Protein AF-A0A183F5L5-F1 (afdb_monomer_lite)

Secondary structure (DSSP, 8-state):
-EETT--EEEEE-TT-EEEEEEEEESS-S--EEEETT---EEEEEETTEEEEEES---SEEEEEEEE-SSTTSEEEEEEEEE-S-EEEEEE--S-STTGGG----BSSEEETT-EEEEEEEEET--TT-EEEEEEEE-TT-PBPPPEEPEE-SS-SS-EEEEEEE-SS-EEEEEEEEEE-TTS-EEEEEEEEEEEPPPPPP-PPP---PPPPP----STTPEEEE-TTS-EEEE--SSEESSSS-EEPPSTT------------

Organism: Heligmosomoides polygyrus (NCBI:txid6339)

pLDDT: mean 85.21, std 13.02, range [36.34, 96.38]

InterPro domains:
  IPR000742 EGF-like domain [PS00022] (233-244)
  IPR000742 EGF-like domain [PS50026] (208-245)
  IPR006582 MD domain [SM00604] (54-189)
  IPR053295 Innate immunity regulator [PTHR47324] (1-253)
  IPR057085 Irg-7-like, Ig-like domain [PF24415] (113-197)
  IPR057086 Irg-7, N-terminal galactose binding domain [PF23623] (1-83)

Radius of gyration: 33.47 Å; chains: 1; bounding box: 86×50×84 Å

Structure (mmCIF, N/CA/C/O backbone):
data_AF-A0A183F5L5-F1
#
_entry.id   AF-A0A183F5L5-F1
#
loop_
_atom_site.group_PDB
_atom_site.id
_atom_site.type_symbol
_atom_site.label_atom_id
_atom_site.label_alt_id
_atom_site.label_comp_id
_atom_site.label_asym_id
_atom_site.label_entity_id
_atom_site.label_seq_id
_atom_site.pdbx_PDB_ins_code
_atom_site.Cartn_x
_atom_site.Cartn_y
_atom_site.Cartn_z
_atom_site.occupancy
_atom_site.B_iso_or_equiv
_atom_site.auth_seq_id
_atom_site.auth_comp_id
_atom_site.auth_asym_id
_atom_site.auth_atom_id
_atom_site.pdbx_PDB_model_num
ATOM 1 N N . LEU A 1 1 ? 19.916 -1.844 -4.570 1.00 54.47 1 LEU A N 1
ATOM 2 C CA . LEU A 1 1 ? 20.778 -0.899 -5.308 1.00 54.47 1 LEU A CA 1
ATOM 3 C C . LEU A 1 1 ? 21.660 -1.722 -6.222 1.00 54.47 1 LEU A C 1
ATOM 5 O O . LEU A 1 1 ? 22.327 -2.623 -5.728 1.00 54.47 1 LEU A O 1
ATOM 9 N N . ALA A 1 2 ? 21.585 -1.476 -7.522 1.00 68.50 2 ALA A N 1
ATOM 10 C CA . ALA A 1 2 ? 22.423 -2.134 -8.515 1.00 68.50 2 ALA A CA 1
ATOM 11 C C . ALA A 1 2 ? 23.156 -1.067 -9.330 1.00 68.50 2 ALA A C 1
ATOM 13 O O . ALA A 1 2 ? 22.882 0.125 -9.188 1.00 68.50 2 ALA A O 1
ATOM 14 N N . ASN A 1 3 ? 24.110 -1.485 -10.154 1.00 81.81 3 ASN A N 1
ATOM 15 C CA . ASN A 1 3 ? 24.756 -0.564 -11.077 1.00 81.81 3 ASN A CA 1
ATOM 16 C C . ASN A 1 3 ? 23.767 -0.131 -12.180 1.00 81.81 3 ASN A C 1
ATOM 18 O O . ASN A 1 3 ? 22.809 -0.843 -12.493 1.00 81.81 3 ASN A O 1
ATOM 22 N N . CYS A 1 4 ? 24.002 1.024 -12.797 1.00 84.88 4 CYS A N 1
ATOM 23 C CA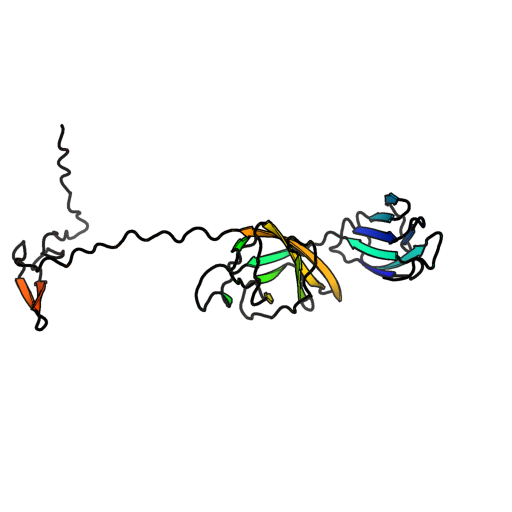 . CYS A 1 4 ? 23.168 1.562 -13.880 1.00 84.88 4 CYS A CA 1
ATOM 24 C C . CYS A 1 4 ? 23.275 0.778 -15.208 1.00 84.88 4 CYS A C 1
ATOM 26 O O . CYS A 1 4 ? 22.972 1.317 -16.264 1.00 84.88 4 CYS A O 1
ATOM 28 N N . SER A 1 5 ? 23.724 -0.480 -15.176 1.00 87.62 5 SER A N 1
ATOM 29 C CA . SER A 1 5 ? 23.854 -1.370 -16.341 1.00 87.62 5 SER A CA 1
ATOM 30 C C . SER A 1 5 ? 23.236 -2.756 -16.126 1.00 87.62 5 SER A C 1
ATOM 32 O O . SER A 1 5 ? 23.141 -3.549 -17.068 1.00 87.62 5 SER A O 1
ATOM 34 N N . GLN A 1 6 ? 22.791 -3.072 -14.905 1.00 89.00 6 GLN A N 1
ATOM 35 C CA . GLN A 1 6 ? 22.123 -4.333 -14.620 1.00 89.00 6 GLN A CA 1
ATOM 36 C C . GLN A 1 6 ? 20.757 -4.361 -15.302 1.00 89.00 6 GLN A C 1
ATOM 38 O O . GLN A 1 6 ? 19.895 -3.530 -15.032 1.00 89.00 6 GLN A O 1
ATOM 43 N N . LYS A 1 7 ? 20.542 -5.359 -16.160 1.00 91.12 7 LYS A N 1
ATOM 44 C CA . LYS A 1 7 ? 19.247 -5.561 -16.808 1.00 91.12 7 LYS A CA 1
ATOM 45 C C . LYS A 1 7 ? 18.213 -6.057 -15.804 1.00 91.12 7 LYS A C 1
ATOM 47 O O . LYS A 1 7 ? 18.510 -6.920 -14.974 1.00 91.12 7 LYS A O 1
ATOM 52 N N . TYR A 1 8 ? 16.991 -5.560 -15.938 1.00 89.69 8 TYR A N 1
ATOM 53 C CA . TYR A 1 8 ? 15.852 -5.977 -15.134 1.00 89.69 8 TYR A CA 1
ATOM 54 C C . TYR A 1 8 ? 14.850 -6.725 -15.991 1.00 89.69 8 TYR A C 1
ATOM 56 O O . TYR A 1 8 ? 14.583 -6.361 -17.132 1.00 89.69 8 TYR A O 1
ATOM 64 N N . VAL A 1 9 ? 14.277 -7.768 -15.411 1.00 90.25 9 VAL A N 1
ATOM 65 C CA . VAL A 1 9 ? 13.098 -8.417 -15.959 1.00 90.25 9 VAL A CA 1
ATOM 66 C C . VAL A 1 9 ? 11.899 -7.863 -15.212 1.00 90.25 9 VAL A C 1
ATOM 68 O O . VAL A 1 9 ? 11.809 -8.025 -13.994 1.00 90.25 9 VAL A O 1
ATOM 71 N N . VAL A 1 10 ? 10.987 -7.229 -15.939 1.00 89.81 10 VAL A N 1
ATOM 72 C CA . VAL A 1 10 ? 9.683 -6.825 -15.416 1.00 89.81 10 VAL A CA 1
ATOM 73 C C . VAL A 1 10 ? 8.592 -7.616 -16.106 1.00 89.81 10 VAL A C 1
ATOM 75 O O . VAL A 1 10 ? 8.741 -8.074 -17.238 1.00 89.81 10 VAL A O 1
ATOM 78 N N . LEU A 1 11 ? 7.499 -7.812 -15.390 1.00 88.06 11 LEU A N 1
ATOM 79 C CA . LEU A 1 11 ? 6.364 -8.579 -15.861 1.00 88.06 11 LEU A CA 1
ATOM 80 C C . LEU A 1 11 ? 5.149 -7.665 -15.817 1.00 88.06 11 LEU A C 1
ATOM 82 O O . LEU A 1 11 ? 4.934 -6.954 -14.834 1.00 88.06 11 LEU A O 1
ATOM 86 N N . VAL A 1 12 ? 4.401 -7.668 -16.910 1.00 90.12 12 VAL A N 1
ATOM 87 C CA . VAL A 1 12 ? 3.163 -6.914 -17.069 1.00 90.12 12 VAL A CA 1
ATOM 88 C C . VAL A 1 12 ? 2.026 -7.916 -17.166 1.00 90.12 12 VAL A C 1
ATOM 90 O O . VAL A 1 12 ? 2.122 -8.899 -17.903 1.00 90.12 12 VAL A O 1
ATOM 93 N N . ASP A 1 13 ? 0.956 -7.676 -16.415 1.00 86.50 13 ASP A N 1
ATOM 94 C CA . ASP A 1 13 ? -0.271 -8.461 -16.497 1.00 86.50 13 ASP A CA 1
ATOM 95 C C . ASP A 1 13 ? -1.418 -7.681 -17.154 1.00 86.50 13 ASP A C 1
ATOM 97 O O . ASP A 1 13 ? -1.352 -6.469 -17.349 1.00 86.50 13 ASP A O 1
ATOM 101 N N . GLU A 1 14 ? -2.493 -8.395 -17.486 1.00 87.69 14 GLU A N 1
ATOM 102 C CA . GLU A 1 14 ? -3.695 -7.846 -18.132 1.00 87.69 14 GLU A CA 1
ATOM 103 C C . GLU A 1 14 ? -4.437 -6.785 -17.305 1.00 87.69 14 GLU A C 1
ATOM 105 O O . GLU A 1 14 ? -5.242 -6.028 -17.842 1.00 87.69 14 GLU A O 1
ATOM 110 N N . THR A 1 15 ? -4.178 -6.717 -15.999 1.00 87.12 15 THR A N 1
ATOM 111 C CA . THR A 1 15 ? -4.816 -5.770 -15.080 1.00 87.12 15 THR A CA 1
ATOM 112 C C . THR A 1 15 ? -4.001 -4.488 -14.901 1.00 87.12 15 THR A C 1
ATOM 114 O O . THR A 1 15 ? -4.509 -3.510 -14.338 1.00 87.12 15 THR A O 1
ATOM 117 N N . MET A 1 16 ? -2.751 -4.472 -15.370 1.00 90.69 16 MET A N 1
ATOM 118 C CA . MET A 1 16 ? -1.833 -3.347 -15.248 1.00 90.69 16 MET A CA 1
ATOM 119 C C . MET A 1 16 ? -2.045 -2.311 -16.353 1.00 90.69 16 MET A C 1
ATOM 121 O O . MET A 1 16 ? -2.054 -2.610 -17.542 1.00 90.69 16 MET A O 1
ATOM 125 N N . HIS A 1 17 ? -2.176 -1.054 -15.946 1.00 92.12 17 HIS A N 1
ATOM 126 C CA . HIS A 1 17 ? -2.321 0.093 -16.838 1.00 92.12 17 HIS A CA 1
ATOM 127 C C . HIS A 1 17 ? -1.665 1.330 -16.227 1.00 92.12 17 HIS A C 1
ATOM 129 O O . HIS A 1 17 ? -1.414 1.376 -15.018 1.00 92.12 17 HIS A O 1
ATOM 135 N N . TRP A 1 18 ? -1.382 2.332 -17.065 1.00 93.19 18 TRP A N 1
ATOM 136 C CA . TRP A 1 18 ? -0.608 3.524 -16.687 1.00 93.19 18 TRP A CA 1
ATOM 137 C C . TRP A 1 18 ? 0.681 3.132 -15.962 1.00 93.19 18 TRP A C 1
ATOM 139 O O . TRP A 1 18 ? 0.887 3.437 -14.784 1.00 93.19 18 TRP A O 1
ATOM 149 N N . ILE A 1 19 ? 1.484 2.349 -16.670 1.00 93.62 19 ILE A N 1
ATOM 150 C CA . ILE A 1 19 ? 2.732 1.789 -16.183 1.00 93.62 19 ILE A CA 1
ATOM 151 C C . ILE A 1 19 ? 3.797 2.864 -16.359 1.00 93.62 19 ILE A C 1
ATOM 153 O O . ILE A 1 19 ? 4.009 3.341 -17.467 1.00 93.62 19 ILE A O 1
ATOM 157 N N . THR A 1 20 ? 4.469 3.232 -15.279 1.00 94.94 20 THR A N 1
ATOM 158 C CA . THR A 1 20 ? 5.629 4.116 -15.317 1.00 94.94 20 THR A CA 1
ATOM 159 C C . THR A 1 20 ? 6.820 3.372 -14.741 1.00 94.94 20 THR A C 1
ATOM 161 O O . THR A 1 20 ? 6.763 2.843 -13.623 1.00 94.94 20 THR A O 1
ATOM 164 N N . PHE A 1 21 ? 7.895 3.321 -15.513 1.00 94.62 21 PHE A N 1
ATOM 165 C CA . PHE A 1 21 ? 9.189 2.832 -15.065 1.00 94.62 21 PHE A CA 1
ATOM 166 C C . PHE A 1 21 ? 10.043 4.021 -14.648 1.00 94.62 21 PHE A C 1
ATOM 168 O O . PHE A 1 21 ? 10.112 5.003 -15.378 1.00 94.62 21 PHE A O 1
ATOM 175 N N . PHE A 1 22 ? 10.692 3.915 -13.494 1.00 94.31 22 PHE A N 1
ATOM 176 C CA . PHE A 1 22 ? 11.558 4.943 -12.931 1.00 94.31 22 PHE A CA 1
ATOM 177 C C . PHE A 1 22 ? 12.957 4.383 -12.739 1.00 94.31 22 PHE A C 1
ATOM 179 O O . PHE A 1 22 ? 13.134 3.294 -12.182 1.00 94.31 22 PHE A O 1
ATOM 186 N N . LEU A 1 23 ? 13.945 5.164 -13.151 1.00 93.62 23 LEU A N 1
ATOM 187 C CA . LEU A 1 23 ? 15.351 4.921 -12.905 1.00 93.62 23 LEU A CA 1
ATOM 188 C C . LEU A 1 23 ? 15.945 6.156 -12.233 1.00 93.62 23 LEU A C 1
ATOM 190 O O . LEU A 1 23 ? 15.982 7.232 -12.822 1.00 93.62 23 LEU A O 1
ATOM 194 N N . GLU A 1 24 ? 16.408 5.990 -11.002 1.00 93.94 24 GLU A N 1
ATOM 195 C CA . GLU A 1 24 ? 16.981 7.062 -10.188 1.00 93.94 24 GLU A CA 1
ATOM 196 C C . GLU A 1 24 ? 18.445 6.748 -9.894 1.00 93.94 24 GLU A C 1
ATOM 198 O O . GLU A 1 24 ? 18.772 5.637 -9.472 1.00 93.94 24 GLU A O 1
ATOM 203 N N . ALA A 1 25 ? 19.325 7.722 -10.092 1.00 92.19 25 ALA A N 1
ATOM 204 C CA . ALA A 1 25 ? 20.734 7.648 -9.745 1.00 92.19 25 ALA A CA 1
ATOM 205 C C . ALA A 1 25 ? 21.037 8.579 -8.566 1.00 92.19 25 ALA A C 1
ATOM 207 O O . ALA A 1 25 ? 20.491 9.676 -8.462 1.00 92.19 25 ALA A O 1
ATOM 208 N N . GLY A 1 26 ? 21.942 8.156 -7.679 1.00 86.75 26 GLY A N 1
ATOM 209 C CA . GLY A 1 26 ? 22.401 9.008 -6.571 1.00 86.75 26 GLY A CA 1
ATOM 210 C C . GLY A 1 26 ? 23.287 10.180 -7.015 1.00 86.75 26 GLY A C 1
ATOM 211 O O . GLY A 1 26 ? 23.509 11.113 -6.249 1.00 86.75 26 GLY A O 1
ATOM 212 N N . GLU A 1 27 ? 23.790 10.130 -8.248 1.00 89.19 27 GLU A N 1
ATOM 213 C CA . GLU A 1 27 ? 24.690 11.111 -8.853 1.00 89.19 27 GLU A CA 1
ATOM 214 C C . GLU A 1 27 ? 24.112 11.591 -10.196 1.00 89.19 27 GLU A C 1
ATOM 216 O O . GLU A 1 27 ? 23.357 10.849 -10.832 1.00 89.19 27 GLU A O 1
ATOM 221 N N . PRO A 1 28 ? 24.457 12.807 -10.660 1.00 92.88 28 PRO A N 1
ATOM 222 C CA . PRO A 1 28 ? 23.960 13.352 -11.919 1.00 92.88 28 PRO A CA 1
ATOM 223 C C . PRO A 1 28 ? 24.682 12.724 -13.127 1.00 92.88 28 PRO A C 1
ATOM 225 O O . PRO A 1 28 ? 25.563 13.339 -13.725 1.00 92.88 28 PRO A O 1
ATOM 228 N N . VAL A 1 29 ? 24.338 11.476 -13.451 1.00 93.56 29 VAL A N 1
ATOM 229 C CA . VAL A 1 29 ? 24.970 10.658 -14.507 1.00 93.56 29 VAL A CA 1
ATOM 230 C C . VAL A 1 29 ? 24.069 10.428 -15.723 1.00 93.56 29 VAL A C 1
ATOM 232 O O . VAL A 1 29 ? 24.283 9.473 -16.466 1.00 93.56 29 VAL A O 1
ATOM 235 N N . ASN A 1 30 ? 23.041 11.264 -15.893 1.00 93.81 30 ASN A N 1
ATOM 236 C CA . ASN A 1 30 ? 22.061 11.207 -16.981 1.00 93.81 30 ASN A CA 1
ATOM 237 C C . ASN A 1 30 ? 21.549 9.773 -17.229 1.00 93.81 30 ASN A C 1
ATOM 239 O O . ASN A 1 30 ? 21.771 9.209 -18.306 1.00 93.81 30 ASN A O 1
ATOM 243 N N . PRO A 1 31 ? 20.919 9.135 -16.222 1.00 94.31 31 PRO A N 1
ATOM 244 C CA . PRO A 1 31 ? 20.430 7.774 -16.382 1.00 94.31 31 PRO A CA 1
ATOM 245 C C . PRO A 1 31 ? 19.361 7.713 -17.482 1.00 94.31 31 PRO A C 1
ATOM 247 O O . PRO A 1 31 ? 18.601 8.654 -17.670 1.00 94.31 31 PRO A O 1
ATOM 250 N N . THR A 1 32 ? 19.293 6.600 -18.203 1.00 94.06 32 THR A N 1
ATOM 251 C CA . THR A 1 32 ? 18.277 6.284 -19.220 1.00 94.06 32 THR A CA 1
ATOM 252 C C . THR A 1 32 ? 17.995 4.782 -19.208 1.00 94.06 32 THR A C 1
ATOM 254 O O . THR A 1 32 ? 18.745 4.002 -18.618 1.00 94.06 32 THR A O 1
ATOM 257 N N . PHE A 1 33 ? 16.918 4.328 -19.843 1.00 93.31 33 PHE A N 1
ATOM 258 C CA . PHE A 1 33 ? 16.714 2.903 -20.099 1.00 93.31 33 PHE A CA 1
ATOM 259 C C . PHE A 1 33 ? 15.952 2.688 -21.399 1.00 93.31 33 PHE A C 1
ATOM 261 O O . PHE A 1 33 ? 15.215 3.561 -21.836 1.00 93.31 33 PHE A O 1
ATOM 268 N N . TYR A 1 34 ? 16.093 1.497 -21.977 1.00 91.88 34 TYR A N 1
ATOM 269 C CA . TYR A 1 34 ? 15.188 1.019 -23.020 1.00 91.88 34 TYR A CA 1
ATOM 270 C C . TYR A 1 34 ? 14.302 -0.103 -22.484 1.00 91.88 34 TYR A C 1
ATOM 272 O O . TYR A 1 34 ? 14.728 -0.896 -21.633 1.00 91.88 34 TYR A O 1
ATOM 280 N N . VAL A 1 35 ? 13.091 -0.196 -23.028 1.00 92.31 35 VAL A N 1
ATOM 281 C CA . VAL A 1 35 ? 12.190 -1.337 -22.855 1.00 92.31 35 VAL A CA 1
ATOM 282 C C . VAL A 1 35 ? 12.255 -2.171 -24.130 1.00 92.31 35 VAL A C 1
ATOM 284 O O . VAL A 1 35 ? 12.077 -1.663 -25.232 1.00 92.31 35 VAL A O 1
ATOM 287 N N . GLN A 1 36 ? 12.587 -3.456 -24.014 1.00 89.25 36 GLN A N 1
ATOM 288 C CA . GLN A 1 36 ? 12.741 -4.298 -25.197 1.00 89.25 36 GLN A CA 1
ATOM 289 C C . GLN A 1 36 ? 11.418 -4.435 -25.964 1.00 89.25 36 GLN A C 1
ATOM 291 O O . GLN A 1 36 ? 10.474 -5.035 -25.457 1.00 89.25 36 GLN A O 1
ATOM 296 N N . GLY A 1 37 ? 11.415 -3.976 -27.219 1.00 84.75 37 GLY A N 1
ATOM 297 C CA . GLY A 1 37 ? 10.302 -4.163 -28.153 1.00 84.75 37 GLY A CA 1
ATOM 298 C C . GLY A 1 37 ? 9.188 -3.123 -28.048 1.00 84.75 37 GLY A C 1
ATOM 299 O O . GLY A 1 37 ? 8.155 -3.327 -28.673 1.00 84.75 37 GLY A O 1
ATOM 300 N N . GLU A 1 38 ? 9.394 -2.042 -27.295 1.00 90.06 38 GLU A N 1
ATOM 301 C CA . GLU A 1 38 ? 8.409 -0.977 -27.092 1.00 90.06 38 GLU A CA 1
ATOM 302 C C . GLU A 1 38 ? 9.088 0.390 -27.218 1.00 90.06 38 GLU A C 1
ATOM 304 O O . GLU A 1 38 ? 10.242 0.544 -26.809 1.00 90.06 38 GLU A O 1
ATOM 309 N N . ASP A 1 39 ? 8.359 1.371 -27.748 1.00 82.88 39 ASP A N 1
ATOM 310 C CA . ASP A 1 39 ? 8.787 2.772 -27.773 1.00 82.88 39 ASP A CA 1
ATOM 311 C C . ASP A 1 39 ? 8.295 3.473 -26.502 1.00 82.88 39 ASP A C 1
ATOM 313 O O . ASP A 1 39 ? 7.136 3.321 -26.103 1.00 82.88 39 ASP A O 1
ATOM 317 N N . ASP A 1 40 ? 9.169 4.233 -25.849 1.00 78.81 40 ASP A N 1
ATOM 318 C CA . ASP A 1 40 ? 8.863 4.941 -24.616 1.00 78.81 40 ASP A CA 1
ATOM 319 C C . ASP A 1 40 ? 8.315 6.356 -24.849 1.00 78.81 40 ASP A C 1
ATOM 321 O O . ASP A 1 40 ? 8.805 7.126 -25.673 1.00 78.81 40 ASP A O 1
ATOM 325 N N . GLU A 1 41 ? 7.304 6.731 -24.063 1.00 85.62 41 GLU A N 1
ATOM 326 C CA . GLU A 1 41 ? 6.901 8.127 -23.900 1.00 85.62 41 GLU A CA 1
ATOM 327 C C . GLU A 1 41 ? 7.609 8.686 -22.660 1.00 85.62 41 GLU A C 1
ATOM 329 O O . GLU A 1 41 ? 7.393 8.211 -21.539 1.00 85.62 41 GLU A O 1
ATOM 334 N N . ILE A 1 42 ? 8.482 9.676 -22.862 1.00 87.75 42 ILE A N 1
ATOM 335 C CA . ILE A 1 42 ? 9.229 10.317 -21.774 1.00 87.75 42 ILE A CA 1
ATOM 336 C C . ILE A 1 42 ? 8.242 11.031 -20.844 1.00 87.75 42 ILE A C 1
ATOM 338 O O . ILE A 1 42 ? 7.511 11.923 -21.271 1.00 87.75 42 ILE A O 1
ATOM 342 N N . ASP A 1 43 ? 8.260 10.652 -19.568 1.00 89.06 43 ASP A N 1
ATOM 343 C CA . ASP A 1 43 ? 7.425 11.237 -18.511 1.00 89.06 43 ASP A CA 1
ATOM 344 C C . ASP A 1 43 ? 8.237 12.243 -17.681 1.00 89.06 43 ASP A C 1
ATOM 346 O O . ASP A 1 43 ? 7.801 13.365 -17.432 1.00 89.06 43 ASP A O 1
ATOM 350 N N . GLU A 1 44 ? 9.464 11.868 -17.307 1.00 90.62 44 GLU A N 1
ATOM 351 C CA . GLU A 1 44 ? 10.382 12.715 -16.544 1.00 90.62 44 GLU A CA 1
ATOM 352 C C . GLU A 1 44 ? 11.826 12.476 -16.991 1.00 90.62 44 GLU A C 1
ATOM 354 O O . GLU A 1 44 ? 12.253 11.336 -17.171 1.00 90.62 44 GLU A O 1
ATOM 359 N N . GLN A 1 45 ? 12.602 13.551 -17.125 1.00 93.88 45 GLN A N 1
ATOM 360 C CA . GLN A 1 45 ? 14.037 13.463 -17.358 1.00 93.88 45 GLN A CA 1
ATOM 361 C C . GLN A 1 45 ? 14.769 14.565 -16.593 1.00 93.88 45 GLN A C 1
ATOM 363 O O . GLN A 1 45 ? 14.491 15.754 -16.754 1.00 93.88 45 GLN A O 1
ATOM 368 N N . SER A 1 46 ? 15.735 14.159 -15.776 1.00 94.38 46 SER A N 1
ATOM 369 C CA . SER A 1 46 ? 16.651 15.042 -15.062 1.00 94.38 46 SER A CA 1
ATOM 370 C C . SER A 1 46 ? 18.075 14.472 -15.113 1.00 94.38 46 SER A C 1
ATOM 372 O O . SER A 1 46 ? 18.266 13.319 -15.506 1.00 94.38 46 SER A O 1
ATOM 374 N N . PRO A 1 47 ? 19.100 15.225 -14.677 1.00 94.44 47 PRO A N 1
ATOM 375 C CA . PRO A 1 47 ? 20.461 14.697 -14.602 1.00 94.44 47 PRO A CA 1
ATOM 376 C C . PRO A 1 47 ? 20.602 13.440 -13.729 1.00 94.44 47 PRO A C 1
ATOM 378 O O . PRO A 1 47 ? 21.568 12.700 -13.887 1.00 94.44 47 PRO A O 1
ATOM 381 N N . SER A 1 48 ? 19.663 13.189 -12.811 1.00 93.75 48 SER A N 1
ATOM 382 C CA . SER A 1 48 ? 19.690 12.070 -11.859 1.00 93.75 48 SER A CA 1
ATOM 383 C C . SER A 1 48 ? 18.497 11.115 -11.976 1.00 93.75 48 SER A C 1
ATOM 385 O O . SER A 1 48 ? 18.456 10.124 -11.253 1.00 93.75 48 SER A O 1
ATOM 387 N N . SER A 1 49 ? 17.519 11.378 -12.844 1.00 94.38 49 SER A N 1
ATOM 388 C CA . SER A 1 49 ? 16.317 10.546 -12.982 1.00 94.38 49 SER A CA 1
ATOM 389 C C . SER A 1 49 ? 15.863 10.429 -14.432 1.00 94.38 49 SER A C 1
ATOM 391 O O . SER A 1 49 ? 15.988 11.365 -15.221 1.00 94.38 49 SER A O 1
ATOM 393 N N . TYR A 1 50 ? 15.297 9.275 -14.765 1.00 95.06 50 TYR A N 1
ATOM 394 C CA . TYR A 1 50 ? 14.594 9.049 -16.020 1.00 95.06 50 TYR A CA 1
ATOM 395 C C . TYR A 1 50 ? 13.350 8.214 -15.767 1.00 95.06 50 TYR A C 1
ATOM 397 O O . TYR A 1 50 ? 13.414 7.178 -15.097 1.00 95.06 50 TYR A O 1
ATOM 405 N N . ALA A 1 51 ? 12.224 8.670 -16.302 1.00 95.62 51 ALA A N 1
ATOM 406 C CA . ALA A 1 51 ? 10.956 7.979 -16.224 1.00 95.62 51 ALA A CA 1
ATOM 407 C C . ALA A 1 51 ? 10.293 7.906 -17.596 1.00 95.62 51 ALA A C 1
ATOM 409 O O . ALA A 1 51 ? 10.200 8.902 -18.316 1.00 95.62 51 ALA A O 1
ATOM 410 N N . ALA A 1 52 ? 9.785 6.720 -17.916 1.00 94.88 52 ALA A N 1
ATOM 411 C CA . ALA A 1 52 ? 9.008 6.470 -19.119 1.00 94.88 52 ALA A CA 1
ATOM 412 C C . ALA A 1 52 ? 7.641 5.919 -18.747 1.00 94.88 52 ALA A C 1
ATOM 414 O O . ALA A 1 52 ? 7.530 5.019 -17.901 1.00 94.88 52 ALA A O 1
ATOM 415 N N . ARG A 1 53 ? 6.609 6.440 -19.405 1.00 93.56 53 ARG A N 1
ATOM 416 C CA . ARG A 1 53 ? 5.219 6.071 -19.177 1.00 93.56 53 ARG A CA 1
ATOM 417 C C . ARG A 1 53 ? 4.653 5.305 -20.365 1.00 93.56 53 ARG A C 1
ATOM 419 O O . ARG A 1 53 ? 4.864 5.643 -21.519 1.00 93.56 53 ARG A O 1
ATOM 426 N N . PHE A 1 54 ? 3.853 4.298 -20.045 1.00 93.31 54 PHE A N 1
ATOM 427 C CA . PHE A 1 54 ? 3.138 3.453 -20.985 1.00 93.31 54 PHE A CA 1
ATOM 428 C C . PHE A 1 54 ? 1.676 3.385 -20.554 1.00 93.31 54 PHE A C 1
ATOM 430 O O . PHE A 1 54 ? 1.348 2.989 -19.431 1.00 93.31 54 PHE A O 1
ATOM 437 N N . ASN A 1 55 ? 0.759 3.776 -21.439 1.00 90.19 55 ASN A N 1
ATOM 438 C CA . ASN A 1 55 ? -0.670 3.717 -21.123 1.00 90.19 55 ASN A CA 1
ATOM 439 C C . ASN A 1 55 ? -1.138 2.274 -20.900 1.00 90.19 55 ASN A C 1
ATOM 441 O O . ASN A 1 55 ? -1.886 2.003 -19.957 1.00 90.19 55 ASN A O 1
ATOM 445 N N . SER A 1 56 ? -0.649 1.360 -21.733 1.00 88.88 56 SER A N 1
ATOM 446 C CA . SER A 1 56 ? -0.833 -0.080 -21.624 1.00 88.88 56 SER A CA 1
ATOM 447 C C . SER A 1 56 ? 0.357 -0.766 -22.289 1.00 88.88 56 SER A C 1
ATOM 449 O O . SER A 1 56 ? 0.891 -0.247 -23.266 1.00 88.88 56 SER A O 1
ATOM 451 N N . LEU A 1 57 ? 0.757 -1.909 -21.746 1.00 91.31 57 LEU A N 1
ATOM 452 C CA . LEU A 1 57 ? 1.714 -2.822 -22.354 1.00 91.31 57 LEU A CA 1
ATOM 453 C C . LEU A 1 57 ? 1.024 -4.186 -22.474 1.00 91.31 57 LEU A C 1
ATOM 455 O O . LEU A 1 57 ? 0.326 -4.579 -21.530 1.00 91.31 57 LEU A O 1
ATOM 459 N N . PRO A 1 58 ? 1.169 -4.903 -23.601 1.00 92.00 58 PRO A N 1
ATOM 460 C CA . PRO A 1 58 ? 0.721 -6.284 -23.703 1.00 92.00 58 PRO A CA 1
ATOM 461 C C . PRO A 1 58 ? 1.204 -7.139 -22.515 1.00 92.00 58 PRO A C 1
ATOM 463 O O . PRO A 1 58 ? 2.343 -6.994 -22.073 1.00 92.00 58 PRO A O 1
ATOM 466 N N . PRO A 1 59 ? 0.376 -8.054 -21.980 1.00 90.88 59 PRO A N 1
ATOM 467 C CA . PRO A 1 59 ? 0.812 -8.933 -20.904 1.00 90.88 59 PRO A CA 1
ATOM 468 C C . PRO A 1 59 ? 2.009 -9.776 -21.342 1.00 90.88 59 PRO A C 1
ATOM 470 O O . PRO A 1 59 ? 1.977 -10.424 -22.390 1.00 90.88 59 PRO A O 1
ATOM 473 N N . GLY A 1 60 ? 3.065 -9.790 -20.536 1.00 90.31 60 GLY A N 1
ATOM 474 C CA . GLY A 1 60 ? 4.307 -10.432 -20.929 1.00 90.31 60 GLY A CA 1
ATOM 475 C C . GLY A 1 60 ? 5.498 -10.064 -20.063 1.00 90.31 60 GLY A C 1
ATOM 476 O O . GLY A 1 60 ? 5.391 -9.382 -19.042 1.00 90.31 60 GLY A O 1
ATOM 477 N N . GLN A 1 61 ? 6.650 -10.569 -20.486 1.00 90.88 61 GLN A N 1
ATOM 478 C CA . GLN A 1 61 ? 7.935 -10.315 -19.860 1.00 90.88 61 GLN A CA 1
ATOM 479 C C . GLN A 1 61 ? 8.702 -9.287 -20.684 1.00 90.88 61 GLN A C 1
ATOM 481 O O . GLN A 1 61 ? 8.959 -9.508 -21.865 1.00 90.88 61 GLN A O 1
ATOM 486 N N . TYR A 1 62 ? 9.122 -8.209 -20.033 1.00 91.69 62 TYR A N 1
ATOM 487 C CA . TYR A 1 62 ? 9.901 -7.143 -20.640 1.00 91.69 62 TYR A CA 1
ATOM 488 C C . TYR A 1 62 ? 11.292 -7.094 -20.025 1.00 91.69 62 TYR A C 1
ATOM 490 O O . TYR A 1 62 ? 11.467 -7.158 -18.804 1.00 91.69 62 TYR A O 1
ATOM 498 N N . LEU A 1 63 ? 12.293 -6.981 -20.891 1.00 93.06 63 LEU A N 1
ATOM 499 C CA . LEU A 1 63 ? 13.666 -6.731 -20.489 1.00 93.06 63 LEU A CA 1
ATOM 500 C C . LEU A 1 63 ? 13.910 -5.227 -20.516 1.00 93.06 63 LEU A C 1
ATOM 502 O O . LEU A 1 63 ? 13.773 -4.590 -21.560 1.00 93.06 63 LEU A O 1
ATOM 506 N N . ILE A 1 64 ? 14.304 -4.684 -19.374 1.00 92.12 64 ILE A N 1
ATOM 507 C CA . ILE A 1 64 ? 14.700 -3.290 -19.237 1.00 92.12 64 ILE A CA 1
ATOM 508 C C . ILE A 1 64 ? 16.215 -3.245 -19.149 1.00 92.12 64 ILE A C 1
ATOM 510 O O . ILE A 1 64 ? 16.819 -3.929 -18.317 1.00 92.12 64 ILE A O 1
ATOM 514 N N . GLY A 1 65 ? 16.824 -2.457 -20.029 1.00 92.56 65 GLY A N 1
ATOM 515 C CA . GLY A 1 65 ? 18.262 -2.226 -20.054 1.00 92.56 65 GLY A CA 1
ATOM 516 C C . GLY A 1 65 ? 18.584 -0.796 -19.638 1.00 92.56 65 GLY A C 1
ATOM 517 O O . GLY A 1 65 ? 18.518 0.090 -20.489 1.00 92.56 65 GLY A O 1
ATOM 518 N N . PRO A 1 66 ? 18.933 -0.560 -18.362 1.00 92.94 66 PRO A N 1
ATOM 519 C CA . PRO A 1 66 ? 19.414 0.734 -17.906 1.00 92.94 66 PRO A CA 1
ATOM 520 C C . PRO A 1 66 ? 20.760 1.089 -18.537 1.00 92.94 66 PRO A C 1
ATOM 522 O O . PRO A 1 66 ? 21.566 0.211 -18.863 1.00 92.94 66 PRO A O 1
ATOM 525 N N . SER A 1 67 ? 20.999 2.386 -18.661 1.00 91.44 67 SER A N 1
ATOM 526 C CA . SER A 1 67 ? 22.261 2.988 -19.057 1.00 91.44 67 SER A CA 1
ATOM 527 C C . SER A 1 67 ? 22.455 4.314 -18.322 1.00 91.44 67 SER A C 1
ATOM 529 O O . SER A 1 67 ? 21.498 4.928 -17.861 1.00 91.44 67 SER A O 1
ATOM 531 N N . ALA A 1 68 ? 23.700 4.748 -18.188 1.00 93.19 68 ALA A N 1
ATOM 532 C CA . ALA A 1 68 ? 24.079 6.041 -17.631 1.00 93.19 68 ALA A CA 1
ATOM 533 C C . ALA A 1 68 ? 25.471 6.412 -18.157 1.00 93.19 68 ALA A C 1
ATOM 535 O O . ALA A 1 68 ? 26.223 5.525 -18.578 1.00 93.19 68 ALA A O 1
ATOM 536 N N . ASP A 1 69 ? 25.842 7.688 -18.059 1.00 93.12 69 ASP A N 1
ATOM 537 C CA . ASP A 1 69 ? 27.169 8.185 -18.447 1.00 93.12 69 ASP A CA 1
ATOM 538 C C . ASP A 1 69 ? 28.293 7.460 -17.691 1.00 93.12 69 ASP A C 1
ATOM 540 O O . ASP A 1 69 ? 29.350 7.165 -18.254 1.00 93.12 69 ASP A O 1
ATOM 544 N N . LEU A 1 70 ? 28.043 7.125 -16.419 1.00 89.81 70 LEU A N 1
ATOM 545 C CA . LEU A 1 70 ? 28.915 6.294 -15.597 1.00 89.81 70 LEU A CA 1
ATOM 546 C C . LEU A 1 70 ? 28.202 4.979 -15.225 1.00 89.81 70 LEU A C 1
ATOM 548 O O . LEU A 1 70 ? 27.456 4.924 -14.245 1.00 89.81 70 LEU A O 1
ATOM 552 N N . PRO A 1 71 ? 28.447 3.874 -15.956 1.00 82.81 71 PRO A N 1
ATOM 553 C CA . PRO A 1 71 ? 27.734 2.607 -15.754 1.00 82.81 71 PRO A CA 1
ATOM 554 C C . PRO A 1 71 ? 27.938 1.959 -14.379 1.00 82.81 71 PRO A C 1
ATOM 556 O O . PRO A 1 71 ? 27.168 1.077 -13.996 1.00 82.81 71 PRO A O 1
ATOM 559 N N . THR A 1 72 ? 28.995 2.349 -13.658 1.00 85.38 72 THR A N 1
ATOM 560 C CA . THR A 1 72 ? 29.319 1.867 -12.308 1.00 85.38 72 THR A CA 1
ATOM 561 C C . THR A 1 72 ? 28.578 2.614 -11.204 1.00 85.38 72 THR A C 1
ATOM 563 O O . THR A 1 72 ? 28.645 2.181 -10.055 1.00 85.38 72 THR A O 1
ATOM 566 N N . SER A 1 73 ? 27.885 3.711 -11.522 1.00 87.19 73 SER A N 1
ATOM 567 C CA . SER A 1 73 ? 27.082 4.446 -10.547 1.00 87.19 73 SER A CA 1
ATOM 568 C C . SER A 1 73 ? 25.909 3.606 -10.048 1.00 87.19 73 SER A C 1
ATOM 570 O O . SER A 1 73 ? 25.449 2.666 -10.704 1.00 87.19 73 SER A O 1
ATOM 572 N N . TYR A 1 74 ? 25.438 3.940 -8.849 1.00 89.19 74 TYR A N 1
ATOM 573 C CA . TYR A 1 74 ? 24.311 3.262 -8.226 1.00 89.19 74 TYR A CA 1
ATOM 574 C C . TYR A 1 74 ? 22.998 3.802 -8.779 1.00 89.19 74 TYR A C 1
ATOM 576 O O . TYR A 1 74 ? 22.698 4.986 -8.623 1.00 89.19 74 TYR A O 1
ATOM 584 N N . CYS A 1 75 ? 22.207 2.899 -9.354 1.00 89.50 75 CYS A N 1
ATOM 585 C CA . CYS A 1 75 ? 20.857 3.172 -9.804 1.00 89.50 75 CYS A CA 1
ATOM 586 C C . CYS A 1 75 ? 19.830 2.336 -9.029 1.00 89.50 75 CYS A C 1
ATOM 588 O O . CYS A 1 75 ? 20.042 1.164 -8.682 1.00 89.50 75 CYS A O 1
ATOM 590 N N . GLN A 1 76 ? 18.679 2.948 -8.784 1.00 91.56 76 GLN A N 1
ATOM 591 C CA . GLN A 1 76 ? 17.480 2.314 -8.273 1.00 91.56 76 GLN A CA 1
ATOM 592 C C . GLN A 1 76 ? 16.435 2.277 -9.380 1.00 91.56 76 GLN A C 1
ATOM 594 O O . GLN A 1 76 ? 16.046 3.306 -9.921 1.00 91.56 76 GLN A O 1
ATOM 599 N N . PHE A 1 77 ? 15.969 1.073 -9.692 1.00 91.12 77 PHE A N 1
ATOM 600 C CA . PHE A 1 77 ? 14.867 0.864 -10.614 1.00 91.12 77 PHE A CA 1
ATOM 601 C C . PHE A 1 77 ? 13.575 0.608 -9.836 1.00 91.12 77 PHE A C 1
ATOM 603 O O . PHE A 1 77 ? 13.563 -0.187 -8.890 1.00 91.12 77 PHE A O 1
ATOM 610 N N . SER A 1 78 ? 12.481 1.251 -10.236 1.00 91.25 78 SER A N 1
ATOM 611 C CA . SER A 1 78 ? 11.153 0.965 -9.700 1.00 91.25 78 SER A CA 1
ATOM 612 C C . SER A 1 78 ? 10.076 1.046 -10.778 1.00 91.25 78 SER A C 1
ATOM 614 O O . SER A 1 78 ? 10.214 1.746 -11.775 1.00 91.25 78 SER A O 1
ATOM 616 N N . MET A 1 79 ? 8.992 0.300 -10.582 1.00 91.62 79 MET A N 1
ATOM 617 C CA . MET A 1 79 ? 7.834 0.296 -11.471 1.00 91.62 79 MET A CA 1
ATOM 618 C C . MET A 1 79 ? 6.599 0.691 -10.673 1.00 91.62 79 MET A C 1
ATOM 620 O O . MET A 1 79 ? 6.323 0.125 -9.611 1.00 91.62 79 MET A O 1
ATOM 624 N N . ARG A 1 80 ? 5.816 1.619 -11.217 1.00 92.69 80 ARG A N 1
ATOM 625 C CA . ARG A 1 80 ? 4.483 1.949 -10.726 1.00 92.69 80 ARG A CA 1
ATOM 626 C C . ARG A 1 80 ? 3.471 1.592 -11.798 1.00 92.69 80 ARG A C 1
ATOM 628 O O . ARG A 1 80 ? 3.632 1.961 -12.946 1.00 92.69 80 ARG A O 1
ATOM 635 N N . ALA A 1 81 ? 2.411 0.904 -11.409 1.00 92.50 81 ALA A N 1
ATOM 636 C CA . ALA A 1 81 ? 1.285 0.632 -12.288 1.00 92.50 81 ALA A CA 1
ATOM 637 C C . ALA A 1 81 ? -0.012 0.725 -11.493 1.00 92.50 81 ALA A C 1
ATOM 639 O O . ALA A 1 81 ? -0.051 0.418 -10.290 1.00 92.50 81 ALA A O 1
ATOM 640 N N . ARG A 1 82 ? -1.084 1.132 -12.170 1.00 91.88 82 ARG A N 1
ATOM 641 C CA . ARG A 1 82 ? -2.436 0.970 -11.653 1.00 91.88 82 ARG A CA 1
ATOM 642 C C . ARG A 1 82 ? -2.891 -0.455 -11.956 1.00 91.88 82 ARG A C 1
ATOM 644 O O . ARG A 1 82 ? -2.705 -0.949 -13.058 1.00 91.88 82 ARG A O 1
ATOM 651 N N . THR A 1 83 ? -3.455 -1.109 -10.949 1.00 90.69 83 THR A N 1
ATOM 652 C CA . THR A 1 83 ? -3.974 -2.480 -11.035 1.00 90.69 83 THR A CA 1
ATOM 653 C C . THR A 1 83 ? -5.413 -2.497 -10.557 1.00 90.69 83 THR A C 1
ATOM 655 O O . THR A 1 83 ? -5.832 -1.599 -9.823 1.00 90.69 83 THR A O 1
ATOM 658 N N . GLU A 1 84 ? -6.133 -3.575 -10.840 1.00 88.62 84 GLU A N 1
ATOM 659 C CA . GLU A 1 84 ? -7.442 -3.801 -10.227 1.00 88.62 84 GLU A CA 1
ATOM 660 C C . GLU A 1 84 ? -7.368 -4.190 -8.738 1.00 88.62 84 GLU A C 1
ATOM 662 O O . GLU A 1 84 ? -8.357 -4.056 -8.018 1.00 88.62 84 GLU A O 1
ATOM 667 N N . MET A 1 85 ? -6.204 -4.643 -8.250 1.00 91.00 85 MET A N 1
ATOM 668 C CA . MET A 1 85 ? -6.011 -4.953 -6.830 1.00 91.00 85 MET A CA 1
ATOM 669 C C . MET A 1 85 ? -6.175 -3.708 -5.954 1.00 91.00 85 MET A C 1
ATOM 671 O O . MET A 1 85 ? -5.467 -2.711 -6.137 1.00 91.00 85 MET A O 1
ATOM 675 N N . THR A 1 86 ? -7.036 -3.801 -4.939 1.00 91.31 86 THR A N 1
ATOM 676 C CA . THR A 1 86 ? -7.200 -2.756 -3.918 1.00 91.31 86 THR A CA 1
ATOM 677 C C . THR A 1 86 ? -6.927 -3.324 -2.539 1.00 91.31 86 THR A C 1
ATOM 679 O O . THR A 1 86 ? -7.523 -4.330 -2.155 1.00 91.31 86 THR A O 1
ATOM 682 N N . LEU A 1 87 ? -6.078 -2.642 -1.781 1.00 92.44 87 LEU A N 1
ATOM 683 C CA . LEU A 1 87 ? -5.818 -2.966 -0.389 1.00 92.44 87 LEU A CA 1
ATOM 684 C C . LEU A 1 87 ? -6.850 -2.255 0.493 1.00 92.44 87 LEU A C 1
ATOM 686 O O . LEU A 1 87 ? -7.043 -1.045 0.371 1.00 92.44 87 LEU A O 1
ATOM 690 N N . GLN A 1 88 ? -7.511 -3.011 1.358 1.00 92.69 88 GLN A N 1
ATOM 691 C CA . GLN A 1 88 ? -8.463 -2.516 2.342 1.00 92.69 88 GLN A CA 1
ATOM 692 C C . GLN A 1 88 ? -8.028 -2.956 3.733 1.00 92.69 88 GLN A C 1
ATOM 694 O O . GLN A 1 88 ? -7.399 -3.996 3.896 1.00 92.69 88 GLN A O 1
ATOM 699 N N . GLY A 1 89 ? -8.375 -2.172 4.744 1.00 91.50 89 GLY A N 1
ATOM 700 C CA . GLY A 1 89 ? -8.036 -2.492 6.122 1.00 91.50 89 GLY A CA 1
ATOM 701 C C . GLY A 1 89 ? -7.769 -1.257 6.955 1.00 91.50 89 GLY A C 1
ATOM 702 O O . GLY A 1 89 ? -7.877 -0.128 6.473 1.00 91.50 89 GLY A O 1
ATOM 703 N N . GLY A 1 90 ? -7.434 -1.484 8.215 1.00 94.00 90 GLY A N 1
ATOM 704 C CA . GLY A 1 90 ? -7.266 -0.424 9.194 1.00 94.00 90 GLY A CA 1
ATOM 705 C C . GLY A 1 90 ? -7.144 -0.958 10.614 1.00 94.00 90 GLY A C 1
ATOM 706 O O . GLY A 1 90 ? -6.866 -2.136 10.831 1.00 94.00 90 GLY A O 1
ATOM 707 N N . PHE A 1 91 ? -7.362 -0.071 11.576 1.00 94.62 91 PHE A N 1
ATOM 708 C CA . PHE A 1 91 ? -7.153 -0.327 12.993 1.00 94.62 91 PHE A CA 1
ATOM 709 C C . PHE A 1 91 ? -8.402 -0.893 13.654 1.00 94.62 91 PHE A C 1
ATOM 711 O O . PHE A 1 91 ? -9.497 -0.346 13.530 1.00 94.62 91 PHE A O 1
ATOM 718 N N . MET A 1 92 ? -8.229 -1.966 14.408 1.00 91.75 92 MET A N 1
ATOM 719 C CA . MET A 1 92 ? -9.266 -2.520 15.261 1.00 91.75 92 MET A CA 1
ATOM 720 C C . MET A 1 92 ? -9.343 -1.659 16.522 1.00 91.75 92 MET A C 1
ATOM 722 O O . MET A 1 92 ? -8.488 -1.751 17.398 1.00 91.75 92 MET A O 1
ATOM 726 N N . LEU A 1 93 ? -10.344 -0.778 16.596 1.00 88.88 93 LEU A N 1
ATOM 727 C CA . LEU A 1 93 ? -10.528 0.136 17.726 1.00 88.88 93 LEU A CA 1
ATOM 728 C C . LEU A 1 93 ? -11.606 -0.392 18.672 1.00 88.88 93 LEU A C 1
ATOM 730 O O . LEU A 1 93 ? -12.676 -0.808 18.233 1.00 88.88 93 LEU A O 1
ATOM 734 N N . GLY A 1 94 ? -11.347 -0.331 19.975 1.00 78.81 94 GLY A N 1
ATOM 735 C CA . GLY A 1 94 ? -12.290 -0.766 20.999 1.00 78.81 94 GLY A CA 1
ATOM 736 C C . GLY A 1 94 ? -11.585 -1.374 22.202 1.00 78.81 94 GLY A C 1
ATOM 737 O O . GLY A 1 94 ? -10.370 -1.272 22.349 1.00 78.81 94 GLY A O 1
ATOM 738 N N . SER A 1 95 ? -12.362 -2.007 23.071 1.00 70.88 95 SER A N 1
ATOM 739 C CA . SER A 1 95 ? -11.856 -2.747 24.222 1.00 70.88 95 SER A CA 1
ATOM 740 C C . SER A 1 95 ? -12.555 -4.100 24.331 1.00 70.88 95 SER A C 1
ATOM 742 O O . SER A 1 95 ? -13.716 -4.242 23.949 1.00 70.88 95 SER A O 1
ATOM 744 N N . GLY A 1 96 ? -11.843 -5.096 24.859 1.00 69.00 96 GLY A N 1
ATOM 745 C CA . GLY A 1 96 ? -12.363 -6.447 25.082 1.00 69.00 96 GLY A CA 1
ATOM 746 C C . GLY A 1 96 ? -11.620 -7.531 24.300 1.00 69.00 96 GLY A C 1
ATOM 747 O O . GLY A 1 96 ? -10.752 -7.251 23.479 1.00 69.00 96 GLY A O 1
ATOM 748 N N . TYR A 1 97 ? -11.969 -8.786 24.586 1.00 64.56 97 TYR A N 1
ATOM 749 C CA . TYR A 1 97 ? -11.297 -9.974 24.047 1.00 64.56 97 TYR A CA 1
ATOM 750 C C . TYR A 1 97 ? -11.625 -10.262 22.573 1.00 64.56 97 TYR A C 1
ATOM 752 O O . TYR A 1 97 ? -10.866 -10.957 21.902 1.00 64.56 97 TYR A O 1
ATOM 760 N N . ASP A 1 98 ? -12.721 -9.705 22.054 1.00 73.56 98 ASP A N 1
ATOM 761 C CA . ASP A 1 98 ? -13.181 -9.948 20.681 1.00 73.56 98 ASP A CA 1
ATOM 762 C C . ASP A 1 98 ? -12.609 -8.958 19.656 1.00 73.56 98 ASP A C 1
ATOM 764 O O . ASP A 1 98 ? -12.943 -9.032 18.472 1.00 73.56 98 ASP A O 1
ATOM 768 N N . LEU A 1 99 ? -11.730 -8.040 20.077 1.00 79.88 99 LEU A N 1
ATOM 769 C CA . LEU A 1 99 ? -11.157 -7.021 19.195 1.00 79.88 99 LEU A CA 1
ATOM 770 C C . LEU A 1 99 ? -10.424 -7.650 17.997 1.00 79.88 99 LEU A C 1
ATOM 772 O O . LEU A 1 99 ? -10.628 -7.234 16.861 1.00 79.88 99 LEU A O 1
ATOM 776 N N . GLU A 1 100 ? -9.663 -8.718 18.240 1.00 75.88 100 GLU A N 1
ATOM 777 C CA . GLU A 1 100 ? -8.934 -9.475 17.210 1.00 75.88 100 GLU A CA 1
ATOM 778 C C . GLU A 1 100 ? -9.845 -10.222 16.227 1.00 75.88 100 GLU A C 1
ATOM 780 O O . GLU A 1 100 ? -9.414 -10.590 15.133 1.00 75.88 100 GLU A O 1
ATOM 785 N N . ARG A 1 101 ? -11.107 -10.459 16.607 1.00 81.75 101 ARG A N 1
ATOM 786 C CA . ARG A 1 101 ? -12.116 -11.158 15.795 1.00 81.75 101 ARG A CA 1
ATOM 787 C C . ARG A 1 101 ? -13.053 -10.216 15.057 1.00 81.75 101 ARG A C 1
ATOM 789 O O . ARG A 1 101 ? -13.866 -10.676 14.261 1.00 81.75 101 ARG A O 1
ATOM 796 N N . SER A 1 102 ? -12.985 -8.922 15.342 1.00 85.44 102 SER A N 1
ATOM 797 C CA . SER A 1 102 ? -13.836 -7.959 14.668 1.00 85.44 102 SER A CA 1
ATOM 798 C C . SER A 1 102 ? -13.391 -7.785 13.204 1.00 85.44 102 SER A C 1
ATOM 800 O O . SER A 1 102 ? -12.208 -7.876 12.856 1.00 85.44 102 SER A O 1
ATOM 802 N N . ASP A 1 103 ? -14.377 -7.537 12.346 1.00 87.56 103 ASP A N 1
ATOM 803 C CA . ASP A 1 103 ? -14.229 -7.289 10.907 1.00 87.56 103 ASP A CA 1
ATOM 804 C C . ASP A 1 103 ? -14.630 -5.850 10.542 1.00 87.56 103 ASP A C 1
ATOM 806 O O . ASP A 1 103 ? -14.999 -5.549 9.409 1.00 87.56 103 ASP A O 1
ATOM 810 N N . PHE A 1 104 ? -14.541 -4.938 11.514 1.00 89.50 104 PHE A N 1
ATOM 811 C CA . PHE A 1 104 ? -14.864 -3.520 11.346 1.00 89.50 104 PHE A CA 1
ATOM 812 C C . PHE A 1 104 ? -13.644 -2.619 11.610 1.00 89.50 104 PHE A C 1
ATOM 814 O O . PHE A 1 104 ? -13.656 -1.838 12.567 1.00 89.50 104 PHE A O 1
ATOM 821 N N . PRO A 1 105 ? -12.569 -2.714 10.801 1.00 93.00 105 PRO A N 1
ATOM 822 C CA . PRO A 1 105 ? -11.390 -1.881 10.987 1.00 93.00 105 PRO A CA 1
ATOM 823 C C . PRO A 1 105 ? -11.660 -0.410 10.639 1.00 93.00 105 PRO A C 1
ATOM 825 O O . PRO A 1 105 ? -12.302 -0.081 9.639 1.00 93.00 105 PRO A O 1
ATOM 828 N N . ASN A 1 106 ? -11.091 0.499 11.428 1.00 92.50 106 ASN A N 1
ATOM 829 C CA . ASN A 1 106 ? -11.061 1.924 11.139 1.00 92.50 106 ASN A CA 1
ATOM 830 C C . ASN A 1 106 ? -9.916 2.254 10.177 1.00 92.50 106 ASN A C 1
ATOM 832 O O . ASN A 1 106 ? -8.740 2.140 10.516 1.00 92.50 106 ASN A O 1
ATOM 836 N N . THR A 1 107 ? -10.255 2.706 8.977 1.00 91.69 107 THR A N 1
ATOM 837 C CA . THR A 1 107 ? -9.278 2.944 7.906 1.00 91.69 107 THR A CA 1
ATOM 838 C C . THR A 1 107 ? -8.551 4.286 8.006 1.00 91.69 107 THR A C 1
ATOM 840 O O . THR A 1 107 ? -7.611 4.526 7.255 1.00 91.69 107 THR A O 1
ATOM 843 N N . ARG A 1 108 ? -8.995 5.191 8.887 1.00 91.81 108 ARG A N 1
ATOM 844 C CA . ARG A 1 108 ? -8.560 6.596 8.885 1.00 91.81 108 ARG A CA 1
ATOM 845 C C . ARG A 1 108 ? -7.663 6.956 10.052 1.00 91.81 108 ARG A C 1
ATOM 847 O O . ARG A 1 108 ? -6.841 7.862 9.902 1.00 91.81 108 ARG A O 1
ATOM 854 N N . TYR A 1 109 ? -7.850 6.317 11.204 1.00 93.69 109 TYR A N 1
ATOM 855 C CA . TYR A 1 109 ? -7.120 6.694 12.403 1.00 93.69 109 TYR A CA 1
ATOM 856 C C . TYR A 1 109 ? -6.945 5.567 13.421 1.00 93.69 109 TYR A C 1
ATOM 858 O O . TYR A 1 109 ? -7.693 4.591 13.438 1.00 93.69 109 TYR A O 1
ATOM 866 N N . THR A 1 110 ? -5.973 5.776 14.305 1.00 94.38 110 THR A N 1
ATOM 867 C CA . THR A 1 110 ? -5.784 5.062 15.570 1.00 94.38 110 THR A CA 1
ATOM 868 C C . THR A 1 110 ? -5.558 6.058 16.707 1.00 94.38 110 THR A C 1
ATOM 870 O O . THR A 1 110 ? -5.421 7.262 16.464 1.00 94.38 110 THR A O 1
ATOM 873 N N . TYR A 1 111 ? -5.545 5.576 17.948 1.00 93.62 111 TYR A N 1
ATOM 874 C CA . TYR A 1 111 ? -5.412 6.427 19.120 1.00 9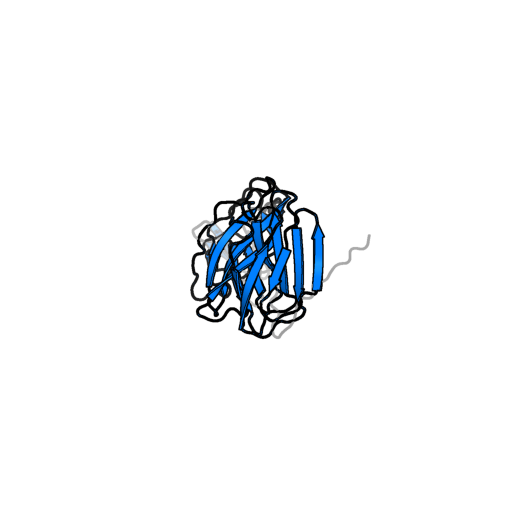3.62 111 TYR A CA 1
ATOM 875 C C . TYR A 1 111 ? -3.973 6.541 19.621 1.00 93.62 111 TYR A C 1
ATOM 877 O O . TYR A 1 111 ? -3.246 5.560 19.761 1.00 93.62 111 TYR A O 1
ATOM 885 N N . TYR A 1 112 ? -3.604 7.777 19.937 1.00 93.06 112 TYR A N 1
ATOM 886 C CA . TYR A 1 112 ? -2.369 8.158 20.599 1.00 93.06 112 TYR A CA 1
ATOM 887 C C . TYR A 1 112 ? -2.189 7.402 21.912 1.00 93.06 112 TYR A C 1
ATOM 889 O O . TYR A 1 112 ? -3.117 7.340 22.722 1.00 93.06 112 TYR A O 1
ATOM 897 N N . GLN A 1 113 ? -0.986 6.858 22.117 1.00 91.25 113 GLN A N 1
ATOM 898 C CA . GLN A 1 113 ? -0.620 6.074 23.299 1.00 91.25 113 GLN A CA 1
ATOM 899 C C . GLN A 1 113 ? -1.542 4.876 23.574 1.00 91.25 113 GLN A C 1
ATOM 901 O O . GLN A 1 113 ? -1.722 4.458 24.719 1.00 91.25 113 GLN A O 1
ATOM 906 N N . GLN A 1 114 ? -2.124 4.296 22.524 1.00 90.50 114 GLN A N 1
ATOM 907 C CA . GLN A 1 114 ? -2.923 3.081 22.618 1.00 90.50 114 GLN A CA 1
ATOM 908 C C . GLN A 1 114 ? -2.450 2.066 21.584 1.00 90.50 114 GLN A C 1
ATOM 910 O O . GLN A 1 114 ? -2.146 2.402 20.441 1.00 90.50 114 GLN A O 1
ATOM 915 N N . SER A 1 115 ? -2.372 0.808 22.013 1.00 90.69 115 SER A N 1
ATOM 916 C CA . SER A 1 115 ? -2.117 -0.306 21.108 1.00 90.69 115 SER A CA 1
ATOM 917 C C . SER A 1 115 ? -3.402 -0.644 20.357 1.00 90.69 115 SER A C 1
ATOM 919 O O . SER A 1 115 ? -4.463 -0.773 20.971 1.00 90.69 115 SER A O 1
ATOM 921 N N . ALA A 1 116 ? -3.299 -0.781 19.038 1.00 91.50 116 ALA A N 1
ATOM 922 C CA . ALA A 1 116 ? -4.390 -1.225 18.186 1.00 91.50 116 ALA A CA 1
ATOM 923 C C . ALA A 1 116 ? -3.890 -2.281 17.186 1.00 91.50 116 ALA A C 1
ATOM 925 O O . ALA A 1 116 ? -2.897 -2.035 16.488 1.00 91.50 116 ALA A O 1
ATOM 926 N N . PRO A 1 117 ? -4.579 -3.425 17.063 1.00 92.81 117 PRO A N 1
ATOM 927 C CA . PRO A 1 117 ? -4.329 -4.380 15.994 1.00 92.81 117 PRO A CA 1
ATOM 928 C C . PRO A 1 117 ? -4.677 -3.770 14.637 1.00 92.81 117 PRO A C 1
ATOM 930 O O . PRO A 1 117 ? -5.574 -2.930 14.525 1.00 92.81 117 PRO A O 1
ATOM 933 N N . VAL A 1 118 ? -3.999 -4.214 13.584 1.00 94.44 118 VAL A N 1
ATOM 934 C CA . VAL A 1 118 ? -4.254 -3.785 12.206 1.00 94.44 118 VAL A CA 1
ATOM 935 C C . VAL A 1 118 ? -4.710 -4.981 11.396 1.00 94.44 118 VAL A C 1
ATOM 937 O O . VAL A 1 118 ? -3.972 -5.953 11.273 1.00 94.44 118 VAL A O 1
ATOM 940 N N . ALA A 1 119 ? -5.903 -4.900 10.819 1.00 94.69 119 ALA A N 1
ATOM 941 C CA . ALA A 1 119 ? -6.469 -5.941 9.975 1.00 94.69 119 ALA A CA 1
ATOM 942 C C . ALA A 1 119 ? -6.530 -5.476 8.521 1.00 94.69 119 ALA A C 1
ATOM 944 O O . ALA A 1 119 ? -6.964 -4.354 8.250 1.00 94.69 119 ALA A O 1
ATOM 945 N N . VAL A 1 120 ? -6.103 -6.325 7.586 1.00 95.56 120 VAL A N 1
ATOM 946 C CA . VAL A 1 120 ? -6.015 -5.984 6.162 1.00 95.56 120 VAL A CA 1
ATOM 947 C C . VAL A 1 120 ? -6.471 -7.124 5.253 1.00 95.56 120 VAL A C 1
ATOM 949 O O . VAL A 1 120 ? -6.387 -8.301 5.594 1.00 95.56 120 VAL A O 1
ATOM 952 N N . HIS A 1 121 ? -6.966 -6.736 4.084 1.00 94.31 121 HIS A N 1
ATOM 953 C CA . HIS A 1 121 ? -7.476 -7.580 3.013 1.00 94.31 121 HIS A CA 1
ATOM 954 C C . HIS A 1 121 ? -7.027 -7.006 1.672 1.00 94.31 121 HIS A C 1
ATOM 956 O O . HIS A 1 121 ? -6.974 -5.786 1.490 1.00 94.31 121 HIS A O 1
ATOM 962 N N . VAL A 1 122 ? -6.754 -7.869 0.701 1.00 94.31 122 VAL A N 1
ATOM 963 C CA . VAL A 1 122 ? -6.451 -7.448 -0.667 1.00 94.31 122 VAL A CA 1
ATOM 964 C C . VAL A 1 122 ? -7.501 -7.984 -1.635 1.00 94.31 122 VAL A C 1
ATOM 966 O O . VAL A 1 122 ? -7.528 -9.162 -1.985 1.00 94.31 122 VAL A O 1
ATOM 969 N N . ASN A 1 123 ? -8.345 -7.083 -2.138 1.00 93.00 123 ASN A N 1
ATOM 970 C CA . ASN A 1 123 ? -9.318 -7.445 -3.159 1.00 93.00 123 ASN A CA 1
ATOM 971 C C . ASN A 1 123 ? -8.609 -7.781 -4.468 1.00 93.00 123 ASN A C 1
ATOM 973 O O . ASN A 1 123 ? -7.616 -7.144 -4.833 1.00 93.00 123 ASN A O 1
ATOM 977 N N . ARG A 1 124 ? -9.196 -8.717 -5.220 1.00 91.31 124 ARG A N 1
ATOM 978 C CA . ARG A 1 124 ? -8.740 -9.130 -6.558 1.00 91.31 124 ARG A CA 1
ATOM 979 C C . ARG A 1 124 ? -7.300 -9.660 -6.596 1.00 91.31 124 ARG A C 1
ATOM 981 O O . ARG A 1 124 ? -6.719 -9.758 -7.670 1.00 91.31 124 ARG A O 1
ATOM 988 N N . ASN A 1 125 ? -6.752 -10.075 -5.453 1.00 91.69 125 ASN A N 1
ATOM 989 C CA . ASN A 1 125 ? -5.544 -10.889 -5.398 1.00 91.69 125 ASN A CA 1
ATOM 990 C C . ASN A 1 125 ? -5.933 -12.337 -5.082 1.00 91.69 125 ASN A C 1
ATOM 992 O O . ASN A 1 125 ? -6.057 -12.731 -3.925 1.00 91.69 125 ASN A O 1
ATOM 996 N N . ARG A 1 126 ? -6.217 -13.116 -6.127 1.00 89.06 126 ARG A N 1
ATOM 997 C CA . ARG A 1 126 ? -6.628 -14.518 -5.971 1.00 89.06 126 ARG A CA 1
ATOM 998 C C . ARG A 1 126 ? -5.479 -15.378 -5.433 1.00 89.06 126 ARG A C 1
ATOM 1000 O O . ARG A 1 126 ? -4.313 -15.023 -5.567 1.00 89.06 126 ARG A O 1
ATOM 1007 N N . SER A 1 127 ? -5.801 -16.548 -4.884 1.00 89.44 127 SER A N 1
ATOM 1008 C CA . SER A 1 127 ? -4.790 -17.559 -4.539 1.00 89.44 127 SER A CA 1
ATOM 1009 C C . SER A 1 127 ? -3.982 -17.952 -5.791 1.00 89.44 127 SER A C 1
ATOM 1011 O O . SER A 1 127 ? -4.587 -18.111 -6.858 1.00 89.44 127 SER A O 1
ATOM 1013 N N . PRO A 1 128 ? -2.644 -18.086 -5.712 1.00 92.06 128 PRO A N 1
ATOM 1014 C CA . PRO A 1 128 ? -1.801 -18.169 -4.515 1.00 92.06 128 PRO A CA 1
ATOM 1015 C C . PRO A 1 128 ? -1.230 -16.828 -4.015 1.00 92.06 128 PRO A C 1
ATOM 1017 O O . PRO A 1 128 ? -0.272 -16.839 -3.247 1.00 92.06 128 PRO A O 1
ATOM 1020 N N . GLY A 1 129 ? -1.777 -15.682 -4.431 1.00 92.69 129 GLY A N 1
ATOM 1021 C CA . GLY A 1 129 ? -1.333 -14.370 -3.962 1.00 92.69 129 GLY A CA 1
ATOM 1022 C C . GLY A 1 129 ? -1.549 -14.174 -2.458 1.00 92.69 129 GLY A C 1
ATOM 1023 O O . GLY A 1 129 ? -2.516 -14.680 -1.885 1.00 92.69 129 GLY A O 1
ATOM 1024 N N . THR A 1 130 ? -0.638 -13.445 -1.808 1.00 95.12 130 THR A N 1
ATOM 1025 C CA . THR A 1 130 ? -0.638 -13.243 -0.351 1.00 95.12 130 THR A CA 1
ATOM 1026 C C . THR A 1 130 ? -0.136 -11.866 0.062 1.00 95.12 130 THR A C 1
ATOM 1028 O O . THR A 1 130 ? 0.657 -11.244 -0.638 1.00 95.12 130 THR A O 1
ATOM 1031 N N . LEU A 1 131 ? -0.546 -11.400 1.242 1.00 96.12 131 LEU A N 1
ATOM 1032 C CA . LEU A 1 131 ? 0.158 -10.341 1.967 1.00 96.12 131 LEU A CA 1
ATOM 1033 C C . LEU A 1 131 ? 1.179 -10.967 2.918 1.00 96.12 131 LEU A C 1
ATOM 1035 O O . LEU A 1 131 ? 0.910 -11.999 3.532 1.00 96.12 131 LEU A O 1
ATOM 1039 N N . ASN A 1 132 ? 2.354 -10.350 3.015 1.00 95.44 132 ASN A N 1
ATOM 1040 C CA . ASN A 1 132 ? 3.500 -10.924 3.714 1.00 95.44 132 ASN A CA 1
ATOM 1041 C C . ASN A 1 132 ? 3.929 -10.061 4.893 1.00 95.44 132 ASN A C 1
ATOM 1043 O O . ASN A 1 132 ? 4.138 -10.584 5.987 1.00 95.44 132 ASN A O 1
ATOM 1047 N N . ALA A 1 133 ? 4.078 -8.754 4.669 1.00 96.38 133 ALA A N 1
ATOM 1048 C CA . ALA A 1 133 ? 4.656 -7.864 5.658 1.00 96.38 133 ALA A CA 1
ATOM 1049 C C . ALA A 1 133 ? 3.967 -6.502 5.717 1.00 96.38 133 ALA A C 1
ATOM 1051 O O . ALA A 1 133 ? 3.365 -6.033 4.750 1.00 96.38 133 ALA A O 1
ATOM 1052 N N . ILE A 1 134 ? 4.097 -5.877 6.879 1.00 96.19 134 ILE A N 1
ATOM 1053 C CA . ILE A 1 134 ? 3.614 -4.541 7.197 1.00 96.19 134 ILE A CA 1
ATOM 1054 C C . ILE A 1 134 ? 4.741 -3.738 7.850 1.00 96.19 134 ILE A C 1
ATOM 1056 O O . ILE A 1 134 ? 5.499 -4.248 8.679 1.00 96.19 134 ILE A O 1
ATOM 1060 N N . SER A 1 135 ? 4.864 -2.476 7.470 1.00 95.38 135 SER A N 1
ATOM 1061 C CA . SER A 1 135 ? 5.751 -1.494 8.082 1.00 95.38 135 SER A CA 1
ATOM 1062 C C . SER A 1 135 ? 5.030 -0.159 8.206 1.00 95.38 135 SER A C 1
ATOM 1064 O O . SER A 1 135 ? 4.006 0.085 7.569 1.00 95.38 135 SER A O 1
ATOM 1066 N N . PHE A 1 136 ? 5.549 0.703 9.066 1.00 94.31 136 PHE A N 1
ATOM 1067 C CA . PHE A 1 136 ? 4.937 1.983 9.391 1.00 94.31 136 PHE A CA 1
ATOM 1068 C C . PHE A 1 136 ? 5.976 3.085 9.268 1.00 94.31 136 PHE A C 1
ATOM 1070 O O . PHE A 1 136 ? 7.136 2.877 9.615 1.00 94.31 136 PHE A O 1
ATOM 1077 N N . VAL A 1 137 ? 5.548 4.249 8.801 1.00 92.50 137 VAL A N 1
ATOM 1078 C CA . VAL A 1 137 ? 6.333 5.482 8.795 1.00 92.50 137 VAL A CA 1
ATOM 1079 C C . VAL A 1 137 ? 5.624 6.462 9.703 1.00 92.50 137 VAL A C 1
ATOM 1081 O O . VAL A 1 137 ? 4.457 6.782 9.466 1.00 92.50 137 VAL A O 1
ATOM 1084 N N . GLY A 1 138 ? 6.321 6.873 10.757 1.00 84.81 138 GLY A N 1
ATOM 1085 C CA . GLY A 1 138 ? 5.865 7.925 11.656 1.00 84.81 138 GLY A CA 1
ATOM 1086 C C . GLY A 1 138 ? 6.451 9.284 11.316 1.00 84.81 138 GLY A C 1
ATOM 1087 O O . GLY A 1 138 ? 6.965 9.500 10.219 1.00 84.81 138 GLY A O 1
ATOM 1088 N N . GLU A 1 139 ? 6.396 10.187 12.290 1.00 75.94 139 GLU A N 1
ATOM 1089 C CA . GLU A 1 139 ? 6.839 11.577 12.151 1.00 75.94 139 GLU A CA 1
ATOM 1090 C C . GLU A 1 139 ? 8.327 11.705 11.789 1.00 75.94 139 GLU A C 1
ATOM 1092 O O . GLU A 1 139 ? 8.702 12.567 10.998 1.00 75.94 139 GLU A O 1
ATOM 1097 N N . GLU A 1 140 ? 9.174 10.791 12.271 1.00 79.56 140 GLU A N 1
ATOM 1098 C CA . GLU A 1 140 ? 10.609 10.784 11.953 1.00 79.56 140 GLU A CA 1
ATOM 1099 C C . GLU A 1 140 ? 10.922 10.412 10.489 1.00 79.56 140 GLU A C 1
ATOM 1101 O O . GLU A 1 140 ? 12.087 10.323 10.107 1.00 79.56 140 GLU A O 1
ATOM 1106 N N . ASN A 1 141 ? 9.902 10.164 9.654 1.00 79.50 141 ASN A N 1
ATOM 1107 C CA . ASN A 1 141 ? 10.029 9.731 8.257 1.00 79.50 141 ASN A CA 1
ATOM 1108 C C . ASN A 1 141 ? 10.894 8.471 8.062 1.00 79.50 141 ASN A C 1
ATOM 1110 O O . ASN A 1 141 ? 11.343 8.167 6.956 1.00 79.50 141 ASN A O 1
ATOM 1114 N N . ALA A 1 142 ? 11.097 7.703 9.130 1.00 83.56 142 ALA A N 1
ATOM 1115 C CA . ALA A 1 142 ? 11.801 6.436 9.108 1.00 83.56 142 ALA A CA 1
ATOM 1116 C C . ALA A 1 142 ? 10.800 5.280 9.024 1.00 83.56 142 ALA A C 1
ATOM 1118 O O . ALA A 1 142 ? 9.821 5.220 9.773 1.00 83.56 142 ALA A O 1
ATOM 1119 N N . PHE A 1 143 ? 11.064 4.333 8.123 1.00 84.12 143 PHE A N 1
ATOM 1120 C CA . PHE A 1 143 ? 10.310 3.086 8.072 1.00 84.12 143 PHE A CA 1
ATOM 1121 C C . PHE A 1 143 ? 10.686 2.198 9.253 1.00 84.12 143 PHE A C 1
ATOM 1123 O O . PHE A 1 143 ? 11.857 1.874 9.468 1.00 84.12 143 PHE A O 1
ATOM 1130 N N . SER A 1 144 ? 9.674 1.729 9.973 1.00 89.25 144 SER A N 1
ATOM 1131 C CA . SER A 1 144 ? 9.849 0.660 10.939 1.00 89.25 144 SER A CA 1
ATOM 1132 C C . SER A 1 144 ? 10.253 -0.635 10.235 1.00 89.25 144 SER A C 1
ATOM 1134 O O . SER A 1 144 ? 9.942 -0.878 9.063 1.00 89.25 144 SER A O 1
ATOM 1136 N N . ARG A 1 145 ? 10.974 -1.493 10.963 1.00 90.88 145 ARG A N 1
ATOM 1137 C CA . ARG A 1 145 ? 11.393 -2.792 10.436 1.00 90.88 145 ARG A CA 1
ATOM 1138 C C . ARG A 1 145 ? 10.151 -3.602 10.028 1.00 90.88 145 ARG A C 1
ATOM 1140 O O . ARG A 1 145 ? 9.296 -3.798 10.896 1.00 90.88 145 ARG A O 1
ATOM 1147 N N . PRO A 1 146 ? 10.079 -4.127 8.788 1.00 93.75 146 PRO A N 1
ATOM 1148 C CA . PRO A 1 146 ? 8.941 -4.917 8.334 1.00 93.75 146 PRO A CA 1
ATOM 1149 C C . PRO A 1 146 ? 8.621 -6.067 9.290 1.00 93.75 146 PRO A C 1
ATOM 1151 O O . PRO A 1 146 ? 9.515 -6.794 9.740 1.00 93.75 146 PRO A O 1
ATOM 1154 N N . LYS A 1 147 ? 7.339 -6.210 9.614 1.00 95.44 147 LYS A N 1
ATOM 1155 C CA . LYS A 1 147 ? 6.793 -7.270 10.462 1.00 95.44 147 LYS A CA 1
ATOM 1156 C C . LYS A 1 147 ? 5.920 -8.180 9.624 1.00 95.44 147 LYS A C 1
ATOM 1158 O O . LYS A 1 147 ? 5.214 -7.706 8.743 1.00 95.44 147 LYS A O 1
ATOM 1163 N N . LEU A 1 148 ? 5.981 -9.479 9.895 1.00 96.00 148 LEU A N 1
ATOM 1164 C CA . LEU A 1 148 ? 5.153 -10.449 9.190 1.00 96.00 148 LEU A CA 1
ATOM 1165 C C . LEU A 1 148 ? 3.690 -10.284 9.596 1.00 96.00 148 LEU A C 1
ATOM 1167 O O . LEU A 1 148 ? 3.390 -10.087 10.773 1.00 96.00 148 LEU A O 1
ATOM 1171 N N . LEU A 1 149 ? 2.799 -10.382 8.615 1.00 95.75 149 LEU A N 1
ATOM 1172 C CA . LEU A 1 149 ? 1.363 -10.435 8.851 1.00 95.75 149 LEU A CA 1
ATOM 1173 C C . LEU A 1 149 ? 0.964 -11.856 9.261 1.00 95.75 149 LEU A C 1
ATOM 1175 O O . LEU A 1 149 ? 1.310 -12.833 8.594 1.00 95.75 149 LEU A O 1
ATOM 1179 N N . GLY A 1 150 ? 0.215 -11.964 10.354 1.00 94.19 150 GLY A N 1
ATOM 1180 C CA . GLY A 1 150 ? -0.469 -13.192 10.740 1.00 94.19 150 GLY A CA 1
ATOM 1181 C C . GLY A 1 150 ? -1.695 -13.437 9.862 1.00 94.19 150 GLY A C 1
ATOM 1182 O O . GLY A 1 150 ? -2.217 -12.511 9.240 1.00 94.19 150 GLY A O 1
ATOM 1183 N N . LYS A 1 151 ? -2.174 -14.686 9.828 1.00 92.50 151 LYS A N 1
ATOM 1184 C CA . LYS A 1 151 ? -3.440 -15.044 9.174 1.00 92.50 151 LYS A CA 1
ATOM 1185 C C . LYS A 1 151 ? -4.549 -15.255 10.197 1.00 92.50 151 LYS A C 1
ATOM 1187 O O . LYS A 1 151 ? -4.368 -15.992 11.164 1.00 92.50 151 LYS A O 1
ATOM 1192 N N . ARG A 1 152 ? -5.713 -14.674 9.923 1.00 89.56 152 ARG A N 1
ATOM 1193 C CA . ARG A 1 152 ? -6.975 -14.918 10.621 1.00 89.56 152 ARG A CA 1
ATOM 1194 C C . ARG A 1 152 ? -7.871 -15.762 9.726 1.00 89.56 152 ARG A C 1
ATOM 1196 O O . ARG A 1 152 ? -8.053 -15.457 8.551 1.00 89.56 152 ARG A O 1
ATOM 1203 N N . TYR A 1 153 ? -8.418 -16.835 10.279 1.00 89.25 153 TYR A N 1
ATOM 1204 C CA . TYR A 1 153 ? -9.358 -17.696 9.567 1.00 89.25 153 TYR A CA 1
ATOM 1205 C C . TYR A 1 153 ? -10.787 -17.270 9.886 1.00 89.25 153 TYR A C 1
ATOM 1207 O O . TYR A 1 153 ? -11.079 -16.931 11.030 1.00 89.25 153 TYR A O 1
ATOM 1215 N N . ASN A 1 154 ? -11.674 -17.356 8.891 1.00 88.25 154 ASN A N 1
ATOM 1216 C CA . ASN A 1 154 ? -13.090 -17.000 9.028 1.00 88.25 154 ASN A CA 1
ATOM 1217 C C . ASN A 1 154 ? -13.339 -15.514 9.378 1.00 88.25 154 ASN A C 1
ATOM 1219 O O . ASN A 1 154 ? -14.294 -15.202 10.084 1.00 88.25 154 ASN A O 1
ATOM 1223 N N . CYS A 1 155 ? -12.481 -14.621 8.875 1.00 88.62 155 CYS A N 1
ATOM 1224 C CA . CYS A 1 155 ? -12.613 -13.164 8.964 1.00 88.62 155 CYS A CA 1
ATOM 1225 C C . CYS A 1 155 ? -12.658 -12.566 7.552 1.00 88.62 155 CYS A C 1
ATOM 1227 O O . CYS A 1 155 ? -12.003 -13.088 6.647 1.00 88.62 155 CYS A O 1
ATOM 1229 N N . ALA A 1 156 ? -13.383 -11.462 7.371 1.00 90.88 156 ALA A N 1
ATOM 1230 C CA . ALA A 1 156 ? -13.392 -10.700 6.120 1.00 90.88 156 ALA A CA 1
ATOM 1231 C C . ALA A 1 156 ? -12.023 -10.064 5.818 1.00 90.88 156 ALA A C 1
ATOM 1233 O O . ALA A 1 156 ? -11.649 -9.942 4.655 1.00 90.88 156 ALA A O 1
ATOM 1234 N N . TYR A 1 157 ? -11.275 -9.694 6.864 1.00 93.62 157 TYR A N 1
ATOM 1235 C CA . TYR A 1 157 ? -9.886 -9.246 6.758 1.00 93.62 157 TYR A CA 1
ATOM 1236 C C . TYR A 1 157 ? -8.950 -10.339 7.281 1.00 93.62 157 TYR A C 1
ATOM 1238 O O . TYR A 1 157 ? -8.760 -10.519 8.484 1.00 93.62 157 TYR A O 1
ATOM 1246 N N . GLU A 1 158 ? -8.385 -11.122 6.380 1.00 92.50 158 GLU A N 1
ATOM 1247 C CA . GLU A 1 158 ? -7.673 -12.360 6.682 1.00 92.50 158 GLU A CA 1
ATOM 1248 C C . GLU A 1 158 ? -6.228 -12.155 7.147 1.00 92.50 158 GLU A C 1
ATOM 1250 O O . GLU A 1 158 ? -5.613 -13.104 7.630 1.00 92.50 158 GLU A O 1
ATOM 1255 N N . TYR A 1 159 ? -5.679 -10.944 7.046 1.00 95.06 159 TYR A N 1
ATOM 1256 C CA . TYR A 1 159 ? -4.334 -10.627 7.522 1.00 95.06 159 TYR A CA 1
ATOM 1257 C C . TYR A 1 159 ? -4.376 -9.693 8.723 1.00 95.06 159 TYR A C 1
ATOM 1259 O O . TYR A 1 159 ? -5.148 -8.736 8.735 1.00 95.06 159 TYR A O 1
ATOM 1267 N N . VAL A 1 160 ? -3.530 -9.951 9.721 1.00 94.69 160 VAL A N 1
ATOM 1268 C CA . VAL A 1 160 ? -3.483 -9.160 10.955 1.00 94.69 160 VAL A CA 1
ATOM 1269 C C . VAL A 1 160 ? -2.061 -8.859 1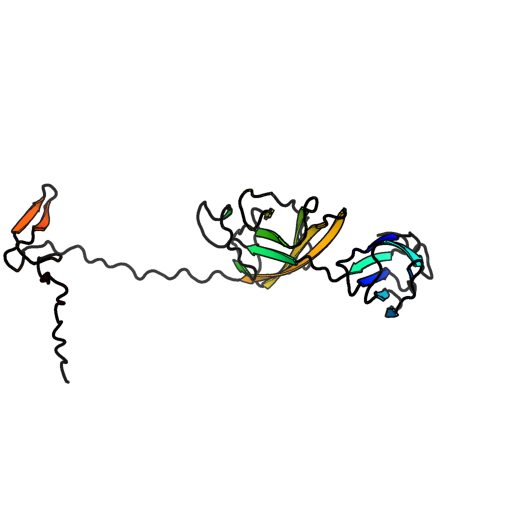1.406 1.00 94.69 160 VAL A C 1
ATOM 1271 O O . VAL A 1 160 ? -1.147 -9.668 11.251 1.00 94.69 160 VAL A O 1
ATOM 1274 N N . PHE A 1 161 ? -1.892 -7.691 12.004 1.00 94.81 161 PHE A N 1
ATOM 1275 C CA . PHE A 1 161 ? -0.737 -7.310 12.794 1.00 94.81 161 PHE A CA 1
ATOM 1276 C C . PHE A 1 161 ? -1.206 -6.957 14.203 1.00 94.81 161 PHE A C 1
ATOM 1278 O O . PHE A 1 161 ? -2.046 -6.080 14.365 1.00 94.81 161 PHE A O 1
ATOM 1285 N N . GLU A 1 162 ? -0.678 -7.656 15.205 1.00 89.12 162 GLU A N 1
ATOM 1286 C CA . GLU A 1 162 ? -1.261 -7.711 16.555 1.00 89.12 162 GLU A CA 1
ATOM 1287 C C . GLU A 1 162 ? -1.276 -6.365 17.287 1.00 89.12 162 GLU A C 1
ATOM 1289 O O . GLU A 1 162 ? -2.171 -6.095 18.076 1.00 89.12 162 GLU A O 1
ATOM 1294 N N . SER A 1 163 ? -0.276 -5.509 17.075 1.00 89.19 163 SER A N 1
ATOM 1295 C CA . SER A 1 163 ? -0.155 -4.296 17.882 1.00 89.19 163 SER A CA 1
ATOM 1296 C C . SER A 1 163 ? 0.659 -3.226 17.178 1.00 89.19 163 SER A C 1
ATOM 1298 O O . SER A 1 163 ? 1.885 -3.310 17.078 1.00 89.19 163 SER A O 1
ATOM 1300 N N . PHE A 1 164 ? -0.035 -2.186 16.726 1.00 92.75 164 PHE A N 1
ATOM 1301 C CA . PHE A 1 164 ? 0.561 -0.906 16.379 1.00 92.75 164 PHE A CA 1
ATOM 1302 C C . PHE A 1 164 ? 0.366 0.091 17.523 1.00 92.75 164 PHE A C 1
ATOM 1304 O O . PHE A 1 164 ? -0.710 0.162 18.111 1.00 92.75 164 PHE A O 1
ATOM 1311 N N . TYR A 1 165 ? 1.398 0.882 17.810 1.00 92.44 165 TYR A N 1
ATOM 1312 C CA . TYR A 1 165 ? 1.394 1.913 18.843 1.00 92.44 165 TYR A CA 1
ATOM 1313 C C . TYR A 1 165 ? 2.063 3.172 18.288 1.00 92.44 165 TYR A C 1
ATOM 1315 O O . TYR A 1 165 ? 3.182 3.090 17.780 1.00 92.44 165 TYR A O 1
ATOM 1323 N N . CYS A 1 166 ? 1.388 4.318 18.389 1.00 91.44 166 CYS A N 1
ATOM 1324 C CA . CYS A 1 166 ? 1.951 5.624 18.047 1.00 91.44 166 CYS A CA 1
ATOM 1325 C C . CYS A 1 166 ? 2.213 6.455 19.310 1.00 91.44 166 CYS A C 1
ATOM 1327 O O . CYS A 1 166 ? 1.367 6.571 20.201 1.00 91.44 166 CYS A O 1
ATOM 1329 N N . ASP A 1 167 ? 3.409 7.029 19.360 1.00 89.62 167 ASP A N 1
ATOM 1330 C CA . ASP A 1 167 ? 3.984 7.835 20.438 1.00 89.62 167 ASP A CA 1
ATOM 1331 C C . ASP A 1 167 ? 3.888 9.347 20.194 1.00 89.62 167 ASP 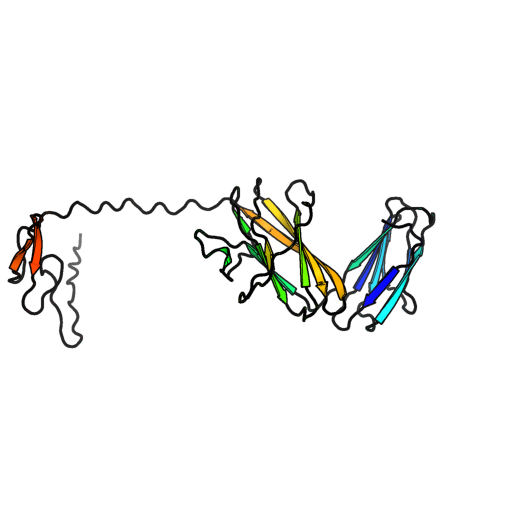A C 1
ATOM 1333 O O . ASP A 1 167 ? 4.109 10.126 21.124 1.00 89.62 167 ASP A O 1
ATOM 1337 N N . ALA A 1 168 ? 3.499 9.746 18.981 1.00 90.81 168 ALA A N 1
ATOM 1338 C CA . ALA A 1 168 ? 3.205 11.109 18.564 1.00 90.81 168 ALA A CA 1
ATOM 1339 C C . ALA A 1 168 ? 1.862 11.170 17.814 1.00 90.81 168 ALA A C 1
ATOM 1341 O O . ALA A 1 168 ? 1.423 10.212 17.176 1.00 90.81 168 ALA A O 1
ATOM 1342 N N . THR A 1 169 ? 1.169 12.302 17.913 1.00 92.44 169 THR A N 1
ATOM 1343 C CA . THR A 1 169 ? -0.031 12.575 17.109 1.00 92.44 169 THR A CA 1
ATOM 1344 C C . THR A 1 169 ? 0.368 13.099 15.739 1.00 92.44 169 THR A C 1
ATOM 1346 O O . THR A 1 169 ? 1.288 13.904 15.651 1.00 92.44 169 THR A O 1
ATOM 1349 N N . GLY A 1 170 ? -0.369 12.751 14.686 1.00 90.62 170 GLY A N 1
ATOM 1350 C CA . GLY A 1 170 ? -0.103 13.294 13.355 1.00 90.62 170 GLY A CA 1
ATOM 1351 C C . GLY A 1 170 ? -0.398 12.324 12.223 1.00 90.62 170 GLY A C 1
ATOM 1352 O O . GLY A 1 170 ? -1.152 11.362 12.391 1.00 90.62 170 GLY A O 1
ATOM 1353 N N . TYR A 1 171 ? 0.204 12.600 11.067 1.00 92.06 171 TYR A N 1
ATOM 1354 C CA . TYR A 1 171 ? 0.084 11.777 9.869 1.00 92.06 171 TYR A CA 1
ATOM 1355 C C . TYR A 1 171 ? 1.121 10.664 9.869 1.00 92.06 171 TYR A C 1
ATOM 1357 O O . TYR A 1 171 ? 2.311 10.901 10.056 1.00 92.06 171 TYR A O 1
ATOM 1365 N N . TYR A 1 172 ? 0.648 9.456 9.606 1.00 93.62 172 TYR A N 1
ATOM 1366 C CA . TYR A 1 172 ? 1.462 8.262 9.477 1.00 93.62 172 TYR A CA 1
ATOM 1367 C C . TYR A 1 172 ? 1.154 7.587 8.143 1.00 93.62 172 TYR A C 1
ATOM 1369 O O . TYR A 1 172 ? 0.078 7.761 7.560 1.00 93.62 172 TYR A O 1
ATOM 1377 N N . TYR A 1 173 ? 2.085 6.759 7.686 1.00 93.56 173 TYR A N 1
ATOM 1378 C CA . TYR A 1 173 ? 1.866 5.873 6.552 1.00 93.56 173 TYR A CA 1
ATOM 1379 C C . TYR A 1 173 ? 2.037 4.427 6.982 1.00 93.56 173 TYR A C 1
ATOM 1381 O O . TYR A 1 173 ? 2.954 4.090 7.726 1.00 93.56 173 TYR A O 1
ATOM 1389 N N . VAL A 1 174 ? 1.171 3.557 6.479 1.00 94.06 174 VAL A N 1
ATOM 1390 C CA . VAL A 1 174 ? 1.360 2.112 6.548 1.00 94.06 174 VAL A CA 1
ATOM 1391 C C . VAL A 1 174 ? 1.773 1.613 5.173 1.00 94.06 174 VAL A C 1
ATOM 1393 O O . VAL A 1 174 ? 1.131 1.911 4.167 1.00 94.06 174 VAL A O 1
ATOM 1396 N N . GLN A 1 175 ? 2.865 0.865 5.132 1.00 95.12 175 GLN A N 1
ATOM 1397 C CA . GLN A 1 175 ? 3.364 0.177 3.956 1.00 95.12 175 GLN A CA 1
ATOM 1398 C C . GLN A 1 175 ? 3.064 -1.311 4.107 1.00 95.12 175 GLN A C 1
ATOM 1400 O O . GLN A 1 175 ? 3.436 -1.934 5.096 1.00 95.12 175 GLN A O 1
ATOM 1405 N N . ILE A 1 176 ? 2.397 -1.885 3.112 1.00 96.06 176 ILE A N 1
ATOM 1406 C CA . ILE A 1 176 ? 2.043 -3.302 3.082 1.00 96.06 176 ILE A CA 1
ATOM 1407 C C . ILE A 1 176 ? 2.628 -3.930 1.829 1.00 96.06 176 ILE A C 1
ATOM 1409 O O . ILE A 1 176 ? 2.494 -3.397 0.723 1.00 96.06 176 ILE A O 1
ATOM 1413 N N . GLU A 1 177 ? 3.280 -5.064 2.032 1.00 96.00 177 GLU A N 1
ATOM 1414 C CA . GLU A 1 177 ? 3.991 -5.824 1.017 1.00 96.00 177 GLU A CA 1
ATOM 1415 C C . GLU A 1 177 ? 3.335 -7.185 0.833 1.00 96.00 177 GLU A C 1
ATOM 1417 O O . GLU A 1 177 ? 2.922 -7.846 1.793 1.00 96.00 177 GLU A O 1
ATOM 1422 N N . GLY A 1 178 ? 3.259 -7.617 -0.417 1.00 95.44 178 GLY A N 1
ATOM 1423 C CA . GLY A 1 178 ? 2.646 -8.880 -0.778 1.00 95.44 178 GLY A CA 1
ATOM 1424 C C . GLY A 1 178 ? 3.145 -9.398 -2.110 1.00 95.44 178 GLY A C 1
ATOM 1425 O O . GLY A 1 178 ? 3.962 -8.771 -2.781 1.00 95.44 178 GLY A O 1
ATOM 1426 N N . VAL A 1 179 ? 2.627 -10.561 -2.470 1.00 93.44 179 VAL A N 1
ATOM 1427 C CA . VAL A 1 179 ? 2.865 -11.247 -3.732 1.00 93.44 179 VAL A CA 1
ATOM 1428 C C . VAL A 1 179 ? 1.522 -11.383 -4.445 1.00 93.44 179 VAL A C 1
ATOM 1430 O O . VAL A 1 179 ? 0.529 -11.795 -3.837 1.00 93.44 179 VAL A O 1
ATOM 1433 N N . SER A 1 180 ? 1.454 -10.994 -5.716 1.00 90.25 180 SER A N 1
ATOM 1434 C CA . SER A 1 180 ? 0.255 -11.178 -6.538 1.00 90.25 180 SER A CA 1
ATOM 1435 C C . SER A 1 180 ? 0.043 -12.659 -6.876 1.00 90.25 180 SER A C 1
ATOM 1437 O O . SER A 1 180 ? 0.960 -13.469 -6.737 1.00 90.25 180 SER A O 1
ATOM 1439 N N . PHE A 1 181 ? -1.135 -13.044 -7.377 1.00 87.50 181 PHE A N 1
ATOM 1440 C CA . PHE A 1 181 ? -1.367 -14.428 -7.823 1.00 87.50 181 PHE A CA 1
ATOM 1441 C C . PHE A 1 181 ? -0.375 -14.885 -8.909 1.00 87.50 181 PHE A C 1
ATOM 1443 O O . PHE A 1 181 ? -0.053 -16.068 -8.989 1.00 87.50 181 PHE A O 1
ATOM 1450 N N . GLN A 1 182 ? 0.123 -13.953 -9.722 1.00 83.94 182 GLN A N 1
ATOM 1451 C CA . GLN A 1 182 ? 1.121 -14.190 -10.763 1.00 83.94 182 GLN A CA 1
ATOM 1452 C C . GLN A 1 182 ? 2.560 -14.270 -10.219 1.00 83.94 182 GLN A C 1
ATOM 1454 O O . GLN A 1 182 ? 3.488 -14.506 -10.989 1.00 83.94 182 GLN A O 1
ATOM 1459 N N . GLY A 1 183 ? 2.766 -14.088 -8.910 1.00 85.50 183 GLY A N 1
ATOM 1460 C CA . GLY A 1 183 ? 4.079 -14.175 -8.269 1.00 85.50 183 GLY A CA 1
ATOM 1461 C C . GLY A 1 183 ? 4.835 -12.847 -8.163 1.00 85.50 183 GLY A C 1
ATOM 1462 O O . GLY A 1 183 ? 6.031 -12.862 -7.876 1.00 85.50 183 GLY A O 1
ATOM 1463 N N . PHE A 1 184 ? 4.183 -11.697 -8.372 1.00 85.19 184 PHE A N 1
ATOM 1464 C CA . PHE A 1 184 ? 4.859 -10.395 -8.336 1.00 85.19 184 PHE A CA 1
ATOM 1465 C C . PHE A 1 184 ? 4.851 -9.778 -6.952 1.00 85.19 184 PHE A C 1
ATOM 1467 O O . PHE A 1 184 ? 3.792 -9.597 -6.355 1.00 85.19 184 PHE A O 1
ATOM 1474 N N . ASN A 1 185 ? 6.026 -9.362 -6.487 1.00 90.50 185 ASN A N 1
ATOM 1475 C CA . ASN A 1 185 ? 6.121 -8.539 -5.293 1.00 90.50 185 ASN A CA 1
ATOM 1476 C C . ASN A 1 185 ? 5.490 -7.173 -5.568 1.00 90.50 185 ASN A C 1
ATOM 1478 O O . ASN A 1 185 ? 5.884 -6.472 -6.500 1.00 90.50 185 ASN A O 1
ATOM 1482 N N . PHE A 1 186 ? 4.541 -6.777 -4.733 1.00 92.19 186 PHE A N 1
ATOM 1483 C CA . PHE A 1 186 ? 3.951 -5.452 -4.773 1.00 92.19 186 PHE A CA 1
ATOM 1484 C C . PHE A 1 186 ? 3.994 -4.810 -3.397 1.00 92.19 186 PHE A C 1
ATOM 1486 O O . PHE A 1 186 ? 4.037 -5.469 -2.358 1.00 92.19 186 PHE A O 1
ATOM 1493 N N . ARG A 1 187 ? 3.930 -3.483 -3.417 1.00 93.31 187 ARG A N 1
ATOM 1494 C CA . ARG A 1 187 ? 3.848 -2.654 -2.228 1.00 93.31 187 ARG A CA 1
ATOM 1495 C C . ARG A 1 187 ? 2.731 -1.632 -2.383 1.00 93.31 187 ARG A C 1
ATOM 1497 O O . ARG A 1 187 ? 2.575 -1.026 -3.446 1.00 93.31 187 ARG A O 1
ATOM 1504 N N . ARG A 1 188 ? 1.976 -1.407 -1.311 1.00 92.75 188 ARG A N 1
ATOM 1505 C CA . ARG A 1 188 ? 0.979 -0.335 -1.202 1.00 92.75 188 ARG A CA 1
ATOM 1506 C C . ARG A 1 188 ? 1.261 0.501 0.036 1.00 92.75 188 ARG A C 1
ATOM 1508 O O . ARG A 1 188 ? 1.650 -0.041 1.062 1.00 92.75 188 ARG A O 1
ATOM 1515 N N . ILE A 1 189 ? 1.069 1.810 -0.088 1.00 92.12 189 ILE A N 1
ATOM 1516 C CA . ILE A 1 189 ? 1.229 2.770 1.004 1.00 92.12 189 ILE A CA 1
ATOM 1517 C C . ILE A 1 189 ? -0.123 3.438 1.222 1.00 92.12 189 ILE A C 1
ATOM 1519 O O . ILE A 1 189 ? -0.729 3.917 0.262 1.00 92.12 189 ILE A O 1
ATOM 1523 N N . ILE A 1 190 ? -0.604 3.435 2.462 1.00 92.25 190 ILE A N 1
ATOM 1524 C CA . ILE A 1 190 ? -1.886 4.025 2.849 1.00 92.25 190 ILE A CA 1
ATOM 1525 C C . ILE A 1 190 ? -1.632 5.034 3.977 1.00 92.25 190 ILE A C 1
ATOM 1527 O O . ILE A 1 190 ? -0.942 4.696 4.939 1.00 92.25 190 ILE A O 1
ATOM 1531 N N . PRO A 1 191 ? -2.159 6.265 3.884 1.00 93.00 191 PRO A N 1
ATOM 1532 C CA . PRO A 1 191 ? -2.069 7.234 4.968 1.00 93.00 191 PRO A CA 1
ATOM 1533 C C . PRO A 1 191 ? -3.114 6.964 6.059 1.00 93.00 191 PRO A C 1
ATOM 1535 O O . PRO A 1 191 ? -4.241 6.565 5.765 1.00 93.00 191 PRO A O 1
ATOM 1538 N N . PHE A 1 192 ? -2.770 7.261 7.308 1.00 94.12 192 PHE A N 1
ATOM 1539 C CA . PHE A 1 192 ? -3.702 7.297 8.437 1.00 94.12 192 PHE A CA 1
ATOM 1540 C C . PHE A 1 192 ? -3.273 8.357 9.461 1.00 94.12 192 PHE A C 1
ATOM 1542 O O . PHE A 1 192 ? -2.187 8.927 9.365 1.00 94.12 192 PHE A O 1
ATOM 1549 N N . ASN A 1 193 ? -4.130 8.634 10.444 1.00 93.81 193 ASN A N 1
ATOM 1550 C CA . ASN A 1 193 ? -3.853 9.598 11.508 1.00 93.81 193 ASN A CA 1
ATOM 1551 C C . ASN A 1 193 ? -3.707 8.918 12.873 1.00 93.81 193 ASN A C 1
ATOM 1553 O O . ASN A 1 193 ? -4.507 8.058 13.233 1.00 93.81 193 ASN A O 1
ATOM 1557 N N . CYS A 1 194 ? -2.742 9.357 13.673 1.00 94.38 194 CYS A N 1
ATOM 1558 C CA . CYS A 1 194 ? -2.720 9.082 15.105 1.00 94.38 194 CYS A CA 1
ATOM 1559 C C . CYS A 1 194 ? -3.348 10.272 15.841 1.00 94.38 194 CYS A C 1
ATOM 1561 O O . CYS A 1 194 ? -2.829 11.388 15.771 1.00 94.38 194 CYS A O 1
ATOM 1563 N N . ILE A 1 195 ? -4.482 10.051 16.510 1.00 93.69 195 ILE A N 1
ATOM 1564 C CA . ILE A 1 195 ? -5.271 11.114 17.152 1.00 93.69 195 ILE A CA 1
ATOM 1565 C C . ILE A 1 195 ? -5.453 10.858 18.644 1.00 93.69 195 ILE A C 1
ATOM 1567 O O . ILE A 1 195 ? -5.419 9.722 19.106 1.00 93.69 195 ILE A O 1
ATOM 1571 N N . VAL A 1 196 ? -5.705 11.909 19.417 1.00 92.50 196 VAL A N 1
ATOM 1572 C CA . VAL A 1 196 ? -6.039 11.757 20.837 1.00 92.50 196 VAL A CA 1
ATOM 1573 C C . VAL A 1 196 ? -7.403 11.075 20.966 1.00 92.50 196 VAL A C 1
ATOM 1575 O O . VAL A 1 196 ? -8.364 11.469 20.303 1.00 92.50 196 VAL A O 1
ATOM 1578 N N . SER A 1 197 ? -7.492 10.048 21.816 1.00 85.75 197 SER A N 1
ATOM 1579 C CA . SER A 1 197 ? -8.777 9.413 22.118 1.00 85.75 197 SER A CA 1
ATOM 1580 C C . SER A 1 197 ? -9.724 10.442 22.734 1.00 85.75 197 SER A C 1
ATOM 1582 O O . SER A 1 197 ? -9.328 11.118 23.689 1.00 85.75 197 SER A O 1
ATOM 1584 N N . PRO A 1 198 ? -10.974 10.561 22.249 1.00 79.50 198 PRO A N 1
ATOM 1585 C CA . PRO A 1 198 ? -11.941 11.436 22.887 1.00 79.50 198 PRO A CA 1
ATOM 1586 C C . PRO A 1 198 ? -12.120 11.015 24.353 1.00 79.50 198 PRO A C 1
ATOM 1588 O O . PRO A 1 198 ? -12.051 9.814 24.658 1.00 79.50 198 PRO A O 1
ATOM 1591 N N . PRO A 1 199 ? -12.331 11.976 25.272 1.00 71.75 199 PRO A N 1
ATOM 1592 C CA . PRO A 1 199 ? -12.621 11.648 26.656 1.00 71.75 199 PRO A CA 1
ATOM 1593 C C . PRO A 1 199 ? -13.845 10.736 26.682 1.00 71.75 199 PRO A C 1
ATOM 1595 O O . PRO A 1 199 ? -14.855 11.010 26.029 1.00 71.75 199 PRO A O 1
ATOM 1598 N N . LYS A 1 200 ? -13.739 9.623 27.415 1.00 64.56 200 LYS A N 1
ATOM 1599 C CA . LYS A 1 200 ? -14.878 8.732 27.632 1.00 64.56 200 LYS A CA 1
ATOM 1600 C C . LYS A 1 200 ? -16.011 9.597 28.191 1.00 64.56 200 LYS A C 1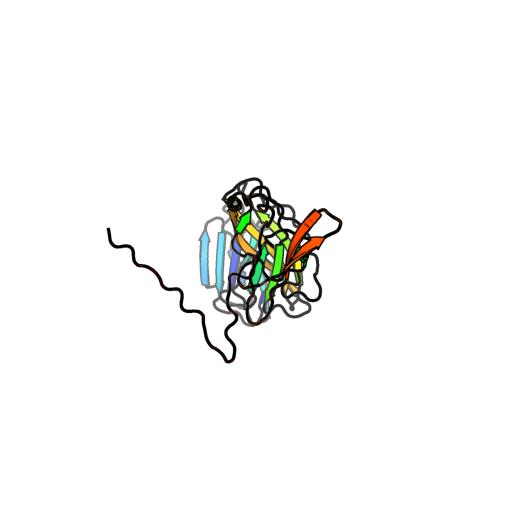
ATOM 1602 O O . LYS A 1 200 ? -15.736 10.338 29.139 1.00 64.56 200 LYS A O 1
ATOM 1607 N N . PRO A 1 201 ? -17.236 9.553 27.632 1.00 57.19 201 PRO A N 1
ATOM 1608 C CA . PRO A 1 201 ? -18.344 10.288 28.213 1.00 57.19 201 PRO A CA 1
ATOM 1609 C C . PRO A 1 201 ? -18.427 9.875 29.678 1.00 57.19 201 PRO A C 1
ATOM 1611 O O . PRO A 1 201 ? -18.600 8.695 29.994 1.00 57.19 201 PRO A O 1
ATOM 1614 N N . THR A 1 202 ? -18.201 10.835 30.569 1.00 48.97 202 THR A N 1
ATOM 1615 C CA . THR A 1 202 ? -18.483 10.668 31.982 1.00 48.97 202 THR A CA 1
ATOM 1616 C C . THR A 1 202 ? -19.970 10.394 32.046 1.00 48.97 202 THR A C 1
ATOM 1618 O O . THR A 1 202 ? -20.783 11.294 31.848 1.00 48.97 202 THR A O 1
ATOM 1621 N N . THR A 1 203 ? -20.339 9.129 32.255 1.00 54.41 203 THR A N 1
ATOM 1622 C CA . THR A 1 203 ? -21.684 8.801 32.712 1.00 54.41 203 THR A CA 1
ATOM 1623 C C . THR A 1 203 ? -21.948 9.732 33.889 1.00 54.41 203 THR A C 1
ATOM 1625 O O . THR A 1 203 ? -21.142 9.709 34.831 1.00 54.41 203 THR A O 1
ATOM 1628 N N . PRO A 1 204 ? -22.980 10.597 33.830 1.00 55.38 204 PRO A N 1
ATOM 1629 C CA . PRO A 1 204 ? -23.343 11.387 34.990 1.00 55.38 204 PRO A CA 1
ATOM 1630 C C . PRO A 1 204 ? -23.473 10.416 36.164 1.00 55.38 204 PRO A C 1
ATOM 1632 O O . PRO A 1 204 ? -23.949 9.295 35.948 1.00 55.38 204 PRO A O 1
ATOM 1635 N N . PRO A 1 205 ? -22.979 10.773 37.364 1.00 50.72 205 PRO A N 1
ATOM 1636 C CA . PRO A 1 205 ? -23.097 9.895 38.512 1.00 50.72 205 PRO A CA 1
ATOM 1637 C C . PRO A 1 205 ? -24.554 9.458 38.598 1.00 50.72 205 PRO A C 1
ATOM 1639 O O . PRO A 1 205 ? -25.448 10.297 38.698 1.00 50.72 205 PRO A O 1
ATOM 1642 N N . THR A 1 206 ? -24.797 8.150 38.497 1.00 48.78 206 THR A N 1
ATOM 1643 C CA . THR A 1 206 ? -26.077 7.563 38.868 1.00 48.78 206 THR A CA 1
ATOM 1644 C C . THR A 1 206 ? -26.209 7.804 40.360 1.00 48.78 206 THR A C 1
ATOM 1646 O O . THR A 1 206 ? -25.832 6.979 41.188 1.00 48.78 206 THR A O 1
ATOM 1649 N N . THR A 1 207 ? -26.715 8.980 40.720 1.00 47.28 207 THR A N 1
ATOM 1650 C CA . THR A 1 207 ? -27.396 9.182 41.983 1.00 47.28 207 THR A CA 1
ATOM 1651 C C . THR A 1 207 ? -28.685 8.394 41.852 1.00 47.28 207 THR A C 1
ATOM 1653 O O . THR A 1 207 ? -29.736 8.951 41.560 1.00 47.28 207 THR A O 1
ATOM 1656 N N . THR A 1 208 ? -28.600 7.073 41.969 1.00 52.19 208 THR A N 1
ATOM 1657 C CA . THR A 1 208 ? -29.759 6.296 42.373 1.00 52.19 208 THR A CA 1
ATOM 1658 C C . THR A 1 208 ? -29.954 6.690 43.834 1.00 52.19 208 THR A C 1
ATOM 1660 O O . THR A 1 208 ? -29.120 6.299 44.657 1.00 52.19 208 THR A O 1
ATOM 1663 N N . PRO A 1 209 ? -30.937 7.546 44.187 1.00 52.59 209 PRO A N 1
ATOM 1664 C CA . PRO A 1 209 ? -31.250 7.753 45.590 1.00 52.59 209 PRO A CA 1
ATOM 1665 C C . PRO A 1 209 ? -31.502 6.375 46.198 1.00 52.59 209 PRO A C 1
ATOM 1667 O O . PRO A 1 209 ? -32.168 5.541 45.579 1.00 52.59 209 PRO A O 1
ATOM 1670 N N . ALA A 1 210 ? -30.916 6.118 47.370 1.00 54.53 210 ALA A N 1
ATOM 1671 C CA . ALA A 1 210 ? -31.206 4.907 48.124 1.00 54.53 210 ALA A CA 1
ATOM 1672 C C . ALA A 1 210 ? -32.734 4.728 48.143 1.00 54.53 210 ALA A C 1
ATOM 1674 O O . ALA A 1 210 ? -33.427 5.708 48.449 1.00 54.53 210 ALA A O 1
ATOM 1675 N N . PRO A 1 211 ? -33.266 3.558 47.736 1.00 52.53 211 PRO A N 1
ATOM 1676 C CA . PRO A 1 211 ? -34.701 3.375 47.607 1.00 52.53 211 PRO A CA 1
ATOM 1677 C C . PRO A 1 211 ? -35.333 3.753 48.940 1.00 52.53 211 PRO A C 1
ATOM 1679 O O . PRO A 1 211 ? -35.006 3.181 49.981 1.00 52.53 211 PRO A O 1
ATOM 1682 N N . THR A 1 212 ? -36.171 4.790 48.914 1.00 58.25 212 THR A N 1
ATOM 1683 C CA . THR A 1 212 ? -36.944 5.172 50.090 1.00 58.25 212 THR A CA 1
ATOM 1684 C C . THR A 1 212 ? -37.748 3.934 50.471 1.00 58.25 212 THR A C 1
ATOM 1686 O O . THR A 1 212 ? -38.433 3.398 49.596 1.00 58.25 212 THR A O 1
ATOM 1689 N N . PRO A 1 213 ? -37.613 3.415 51.705 1.00 59.94 213 PRO A N 1
ATOM 1690 C CA . PRO A 1 213 ? -38.269 2.178 52.084 1.00 59.94 213 PRO A CA 1
ATOM 1691 C C . PRO A 1 213 ? -39.764 2.342 51.843 1.00 59.94 213 PRO A C 1
ATOM 1693 O O . PRO A 1 213 ? -40.399 3.258 52.371 1.00 59.94 213 PRO A O 1
ATOM 1696 N N . LEU A 1 214 ? -40.287 1.492 50.965 1.00 68.25 214 LEU A N 1
ATOM 1697 C CA . LEU A 1 214 ? -41.666 1.543 50.525 1.00 68.25 214 LEU A CA 1
ATOM 1698 C C . LEU A 1 214 ? -42.562 1.288 51.743 1.00 68.25 214 LEU A C 1
ATOM 1700 O O . LEU A 1 214 ? -42.575 0.187 52.286 1.00 68.25 214 LEU A O 1
ATOM 1704 N N . SER A 1 215 ? -43.267 2.316 52.214 1.00 72.94 215 SER A N 1
ATOM 1705 C CA . SER A 1 215 ? -44.090 2.223 53.424 1.00 72.94 215 SER A CA 1
ATOM 1706 C C . SER A 1 215 ? -45.530 1.804 53.131 1.00 72.94 215 SER A C 1
ATOM 1708 O O . SER A 1 215 ? -46.202 1.286 54.022 1.00 72.94 215 SER A O 1
ATOM 1710 N N . GLN A 1 216 ? -46.015 2.030 51.903 1.00 82.25 216 GLN A N 1
ATOM 1711 C CA . GLN A 1 216 ? -47.394 1.767 51.484 1.00 82.25 216 GL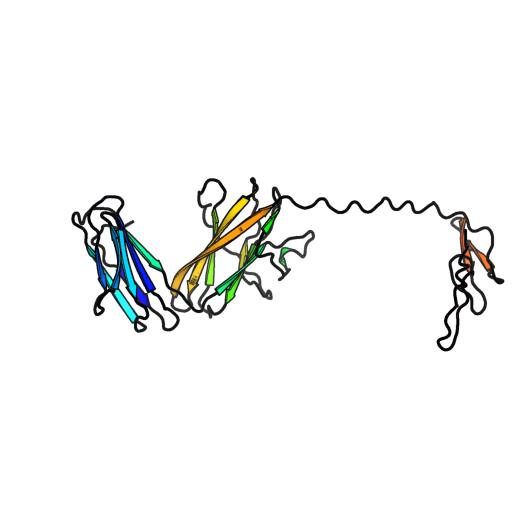N A CA 1
ATOM 1712 C C . GLN A 1 216 ? -47.484 1.461 49.981 1.00 82.25 216 GLN A C 1
ATOM 1714 O O . GLN A 1 216 ? -46.726 2.008 49.180 1.00 82.25 216 GLN A O 1
ATOM 1719 N N . CYS A 1 217 ? -48.454 0.621 49.610 1.00 86.81 217 CYS A N 1
ATOM 1720 C CA . CYS A 1 217 ? -48.822 0.318 48.226 1.00 86.81 217 CYS A CA 1
ATOM 1721 C C . CYS A 1 217 ? -50.115 1.045 47.848 1.00 86.81 217 CYS A C 1
ATOM 1723 O O . CYS A 1 217 ? -51.050 1.111 48.647 1.00 86.81 217 CYS A O 1
ATOM 1725 N N . GLN A 1 218 ? -50.187 1.575 46.631 1.00 88.19 218 GLN A N 1
ATOM 1726 C CA . GLN A 1 218 ? -51.379 2.224 46.093 1.00 88.19 218 GLN A CA 1
ATOM 1727 C C . GLN A 1 218 ? -52.366 1.202 45.509 1.00 88.19 218 GLN A C 1
ATOM 1729 O O . GLN A 1 218 ? -52.054 0.020 45.363 1.00 88.19 218 GLN A O 1
ATOM 1734 N N . ASN A 1 219 ? -53.581 1.660 45.189 1.00 87.38 219 ASN A N 1
ATOM 1735 C CA . ASN A 1 219 ? -54.595 0.911 44.430 1.00 87.38 219 ASN A CA 1
ATOM 1736 C C . ASN A 1 219 ? -54.914 -0.500 44.968 1.00 87.38 219 ASN A C 1
ATOM 1738 O O . ASN A 1 219 ? -55.242 -1.410 44.210 1.00 87.38 219 ASN A O 1
ATOM 1742 N N . GLY A 1 220 ? -54.838 -0.678 46.291 1.00 83.25 220 GLY A N 1
ATOM 1743 C CA . GLY A 1 220 ? -55.119 -1.957 46.948 1.00 83.25 220 GLY A CA 1
ATOM 1744 C C . GLY A 1 220 ? -54.001 -2.997 46.825 1.00 83.25 220 GLY A C 1
ATOM 1745 O O . GLY A 1 220 ? -54.250 -4.168 47.099 1.00 83.25 220 GLY A O 1
ATOM 1746 N N . GLY A 1 221 ? -52.788 -2.601 46.423 1.00 87.75 221 GLY A N 1
ATOM 1747 C CA . GLY A 1 221 ? -51.612 -3.468 46.462 1.00 87.75 221 GLY A CA 1
ATOM 1748 C C . GLY A 1 221 ? -51.254 -3.910 47.886 1.00 87.75 221 GLY A C 1
ATOM 1749 O O . GLY A 1 221 ? -51.552 -3.226 48.867 1.00 87.75 221 GLY A O 1
ATOM 1750 N N . VAL A 1 222 ? -50.598 -5.063 47.999 1.00 88.31 222 VAL A N 1
ATOM 1751 C CA . VAL A 1 222 ? -50.176 -5.646 49.279 1.00 88.31 222 VAL A CA 1
ATOM 1752 C C . VAL A 1 222 ? -48.681 -5.417 49.468 1.00 88.31 222 VAL A C 1
ATOM 1754 O O . VAL A 1 222 ? -47.887 -5.798 48.610 1.00 88.31 222 VAL A O 1
ATOM 1757 N N . LEU A 1 223 ? -48.292 -4.812 50.593 1.00 89.31 223 LEU A N 1
ATOM 1758 C CA . LEU A 1 223 ? -46.883 -4.643 50.945 1.00 89.31 223 LEU A CA 1
ATOM 1759 C C . LEU A 1 223 ? -46.317 -5.980 51.426 1.00 89.31 223 LEU A C 1
ATOM 1761 O O . LEU A 1 223 ? -46.792 -6.538 52.416 1.00 89.31 223 LEU A O 1
ATOM 1765 N N . VAL A 1 224 ? -45.301 -6.481 50.731 1.00 84.44 224 VAL A N 1
ATOM 1766 C CA . VAL A 1 224 ? -44.608 -7.722 51.071 1.00 84.44 224 VAL A CA 1
ATOM 1767 C C . VAL A 1 224 ? -43.216 -7.381 51.579 1.00 84.44 224 VAL A C 1
ATOM 1769 O O . VAL A 1 224 ? -42.386 -6.845 50.845 1.00 84.44 224 VAL A O 1
ATOM 1772 N N . THR A 1 225 ? -42.966 -7.705 52.844 1.00 84.69 225 THR A N 1
ATOM 1773 C CA . THR A 1 225 ? -41.657 -7.619 53.492 1.00 84.69 225 THR A CA 1
ATOM 1774 C C . THR A 1 225 ? -40.934 -8.956 53.379 1.00 84.69 225 THR A C 1
ATOM 1776 O O . THR A 1 225 ? -41.408 -9.985 53.861 1.00 84.69 225 THR A O 1
ATOM 1779 N N . ASN A 1 226 ? -39.771 -8.942 52.738 1.00 77.50 226 ASN A N 1
ATOM 1780 C CA . ASN A 1 226 ? -38.884 -10.090 52.631 1.00 77.50 226 ASN A CA 1
ATOM 1781 C C . ASN A 1 226 ? -38.079 -10.294 53.927 1.00 77.50 226 ASN A C 1
ATOM 1783 O O . ASN A 1 226 ? -37.963 -9.409 54.777 1.00 77.50 226 ASN A O 1
ATOM 1787 N N . LEU A 1 227 ? -37.473 -11.477 54.057 1.00 75.56 227 LEU A N 1
ATOM 1788 C CA . LEU A 1 227 ? -36.634 -11.855 55.203 1.00 75.56 227 LEU A CA 1
ATOM 1789 C C . LEU A 1 227 ? -35.369 -10.989 55.350 1.00 75.56 227 LEU A C 1
ATOM 1791 O O . LEU A 1 227 ? -34.826 -10.875 56.444 1.00 75.56 227 LEU A O 1
ATOM 1795 N N . ASP A 1 228 ? -34.913 -10.362 54.266 1.00 78.62 228 ASP A N 1
ATOM 1796 C CA . ASP A 1 228 ? -33.776 -9.435 54.227 1.00 78.62 228 ASP A CA 1
ATOM 1797 C C . ASP A 1 228 ? -34.167 -7.983 54.573 1.00 78.62 228 ASP A C 1
ATOM 1799 O O . ASP A 1 228 ? -33.372 -7.064 54.393 1.00 78.62 228 ASP A O 1
ATOM 1803 N N . SER A 1 229 ? -35.384 -7.768 55.093 1.00 72.62 229 SER A N 1
ATOM 1804 C CA . SER A 1 229 ? -35.969 -6.450 55.389 1.00 72.62 229 SER A CA 1
ATOM 1805 C C . SER A 1 229 ? -36.217 -5.562 54.160 1.00 72.62 229 SER A C 1
ATOM 1807 O O . SER A 1 229 ? -36.621 -4.408 54.317 1.00 72.62 229 SER A O 1
ATOM 1809 N N . SER A 1 230 ? -36.036 -6.075 52.937 1.00 78.56 230 SER A N 1
ATOM 1810 C CA . SER A 1 230 ? -36.502 -5.390 51.729 1.00 78.56 230 SER A CA 1
ATOM 1811 C C . SER A 1 230 ? -38.028 -5.482 51.623 1.00 78.56 230 SER A C 1
ATOM 1813 O O . SER A 1 230 ? -38.639 -6.454 52.065 1.00 78.56 230 SER A O 1
ATOM 1815 N N . SER A 1 231 ? -38.667 -4.449 51.073 1.00 83.12 231 SER A N 1
ATOM 1816 C CA . SER A 1 231 ? -40.125 -4.398 50.903 1.00 83.12 231 SER A CA 1
ATOM 1817 C C . SER A 1 231 ? -40.474 -4.097 49.451 1.00 83.12 231 SER A C 1
ATOM 1819 O O . SER A 1 231 ? -39.842 -3.236 48.840 1.00 83.12 231 SER A O 1
ATOM 1821 N N . TYR A 1 232 ? -41.482 -4.777 48.907 1.00 84.62 232 TYR A N 1
ATOM 1822 C CA . TYR A 1 232 ? -42.026 -4.500 47.575 1.00 84.62 232 TYR A CA 1
ATOM 1823 C C . TYR A 1 232 ? -43.556 -4.577 47.583 1.00 84.62 232 TYR A C 1
ATOM 1825 O O . TYR A 1 232 ? -44.153 -5.182 48.474 1.00 84.62 232 TYR A O 1
ATOM 1833 N N . CYS A 1 233 ? -44.199 -3.964 46.589 1.00 88.00 233 CYS A N 1
ATOM 1834 C CA . CYS A 1 233 ? -45.646 -4.047 46.428 1.00 88.00 233 CYS A CA 1
ATOM 1835 C C . CYS A 1 233 ? -46.049 -5.169 45.481 1.00 88.00 233 CYS A C 1
ATOM 1837 O O . CYS A 1 233 ? -45.628 -5.210 44.327 1.00 88.00 233 CYS A O 1
ATOM 1839 N N . TYR A 1 234 ? -46.927 -6.046 45.954 1.00 89.50 234 TYR A N 1
ATOM 1840 C CA . TYR A 1 234 ? -47.649 -6.984 45.112 1.00 89.50 234 TYR A CA 1
ATOM 1841 C C . TYR A 1 234 ? -48.945 -6.332 44.619 1.00 89.50 234 TYR A C 1
ATOM 1843 O O . TYR A 1 234 ? -49.872 -6.096 45.401 1.00 89.50 234 TYR A O 1
ATOM 1851 N N . CYS A 1 235 ? -49.002 -6.006 43.328 1.00 89.00 235 CYS A N 1
ATOM 1852 C CA . CYS A 1 235 ? -50.134 -5.297 42.736 1.00 89.00 235 CYS A CA 1
ATOM 1853 C C . CYS A 1 235 ? -51.282 -6.246 42.393 1.00 89.00 235 CYS A C 1
ATOM 1855 O O . CYS A 1 235 ? -51.095 -7.254 41.714 1.00 89.00 235 CYS A O 1
ATOM 1857 N N . LEU A 1 236 ? -52.484 -5.905 42.861 1.00 85.62 236 LEU A N 1
ATOM 1858 C CA . LEU A 1 236 ? -53.710 -6.646 42.583 1.00 85.62 236 LEU A CA 1
ATOM 1859 C C . LEU A 1 236 ? -54.485 -5.994 41.429 1.00 85.62 236 LEU A C 1
ATOM 1861 O O . LEU A 1 236 ? -54.524 -4.773 41.288 1.00 85.62 236 LEU A O 1
ATOM 1865 N N . GLY A 1 237 ? -55.153 -6.817 40.619 1.00 85.06 237 GLY A N 1
ATOM 1866 C CA . GLY A 1 237 ? -55.988 -6.346 39.513 1.00 85.06 237 GLY A CA 1
ATOM 1867 C C . GLY A 1 237 ? -55.184 -5.848 38.308 1.00 85.06 237 GLY A C 1
ATOM 1868 O O . GLY A 1 237 ? -54.225 -6.485 37.885 1.00 85.06 237 GLY A O 1
ATOM 1869 N N . LEU A 1 238 ? -55.615 -4.729 37.719 1.00 85.69 238 LEU A N 1
ATOM 1870 C CA . LEU A 1 238 ? -55.007 -4.119 36.531 1.00 85.69 238 LEU A CA 1
ATOM 1871 C C . LEU A 1 238 ? -54.104 -2.938 36.920 1.00 85.69 238 LEU A C 1
ATOM 1873 O O . LEU A 1 238 ? -54.284 -1.833 36.414 1.00 85.69 238 LEU A O 1
ATOM 1877 N N . PHE A 1 239 ? -53.162 -3.159 37.837 1.00 86.56 239 PHE A N 1
ATOM 1878 C CA . PHE A 1 239 ? -52.179 -2.159 38.265 1.00 86.56 239 PHE A CA 1
ATOM 1879 C C . PHE A 1 239 ? -50.758 -2.746 38.276 1.00 86.56 239 PHE A C 1
ATOM 1881 O O . PHE A 1 239 ? -50.575 -3.941 38.489 1.00 86.56 239 PHE A O 1
ATOM 1888 N N . THR A 1 240 ? -49.760 -1.907 38.019 1.00 83.88 240 THR A N 1
ATOM 1889 C CA . THR A 1 240 ? -48.325 -2.209 37.943 1.00 83.88 240 THR A CA 1
ATOM 1890 C C . THR A 1 240 ? -47.515 -1.009 38.450 1.00 83.88 240 THR A C 1
ATOM 1892 O O . THR A 1 240 ? -48.091 -0.009 38.878 1.00 83.88 240 THR A O 1
ATOM 1895 N N . GLY A 1 241 ? -46.189 -1.100 38.403 1.00 80.75 241 GLY A N 1
ATOM 1896 C CA . GLY A 1 241 ? -45.270 -0.082 38.906 1.00 80.75 241 GLY A CA 1
ATOM 1897 C C . GLY A 1 241 ? -44.684 -0.440 40.271 1.00 80.75 241 GLY A C 1
ATOM 1898 O O . GLY A 1 241 ? -44.952 -1.506 40.828 1.00 80.75 241 GLY A O 1
ATOM 1899 N N . THR A 1 242 ? -43.820 0.429 40.787 1.00 82.81 242 THR A N 1
ATOM 1900 C CA . THR A 1 242 ? -43.033 0.154 42.001 1.00 82.81 242 THR A CA 1
ATOM 1901 C C . THR A 1 242 ? -43.866 0.189 43.283 1.00 82.81 242 THR A C 1
ATOM 1903 O O . THR A 1 242 ? -43.537 -0.504 44.247 1.00 82.81 242 THR A O 1
ATOM 1906 N N . ASN A 1 243 ? -44.965 0.944 43.288 1.00 87.88 243 ASN A N 1
ATOM 1907 C CA . ASN A 1 243 ? -45.933 1.033 44.376 1.00 87.88 243 ASN A CA 1
ATOM 1908 C C . ASN A 1 243 ? -47.387 0.827 43.898 1.00 87.88 243 ASN A C 1
ATOM 1910 O O . ASN A 1 243 ? -48.315 1.214 44.606 1.00 87.88 243 ASN A O 1
ATOM 1914 N N . CYS A 1 244 ? -47.592 0.172 42.748 1.00 87.19 244 CYS A N 1
ATOM 1915 C CA . CYS A 1 244 ? -48.896 -0.067 42.113 1.00 87.19 244 CYS A CA 1
ATOM 1916 C C . CYS A 1 244 ? -49.623 1.200 41.634 1.00 87.19 244 CYS A C 1
ATOM 1918 O O . CYS A 1 244 ? -50.852 1.240 41.573 1.00 87.19 244 CYS A O 1
ATOM 1920 N N . GLU A 1 245 ? -48.864 2.236 41.298 1.00 86.44 245 GLU A N 1
ATOM 1921 C CA . GLU A 1 245 ? -49.298 3.526 40.770 1.00 86.44 245 GLU A CA 1
ATOM 1922 C C . GLU A 1 245 ? -49.861 3.451 39.348 1.00 86.44 245 GLU A C 1
ATOM 1924 O O . GLU A 1 245 ? -50.751 4.220 38.983 1.00 86.44 245 GLU A O 1
ATOM 1929 N N . THR A 1 246 ? -49.355 2.539 38.521 1.00 85.50 246 THR A N 1
ATOM 1930 C CA . THR A 1 246 ? -49.639 2.537 37.086 1.00 85.50 246 THR A CA 1
ATOM 1931 C C . THR A 1 246 ? -50.805 1.617 36.769 1.00 85.50 246 THR A C 1
ATOM 1933 O O . THR A 1 246 ? -50.768 0.431 37.070 1.00 85.50 246 THR A O 1
ATOM 1936 N N . ARG A 1 247 ? -51.843 2.119 36.099 1.00 85.00 247 ARG A N 1
ATOM 1937 C CA . ARG A 1 247 ? -52.949 1.277 35.626 1.00 85.00 247 ARG A CA 1
ATOM 1938 C C . ARG A 1 247 ? -52.548 0.515 34.361 1.00 85.00 247 ARG A C 1
ATOM 1940 O O . ARG A 1 247 ? -52.058 1.106 33.407 1.00 85.00 247 ARG A O 1
ATOM 1947 N N . ILE A 1 248 ? -52.813 -0.785 34.328 1.00 82.62 248 ILE A N 1
ATOM 1948 C CA . ILE A 1 248 ? -52.679 -1.621 33.135 1.00 82.62 248 ILE A CA 1
ATOM 1949 C C . ILE A 1 248 ? -53.947 -1.458 32.292 1.00 82.62 248 ILE A C 1
ATOM 1951 O O . ILE A 1 248 ? -55.054 -1.778 32.730 1.00 82.62 248 ILE A O 1
ATOM 1955 N N . CYS A 1 249 ? -53.788 -0.991 31.060 1.00 81.12 249 CYS A N 1
ATOM 1956 C CA . CYS A 1 249 ? -54.870 -0.931 30.087 1.00 81.12 249 CYS A CA 1
ATOM 1957 C C . CYS A 1 249 ? -54.887 -2.218 29.245 1.00 81.12 249 CYS A C 1
ATOM 1959 O O . CYS A 1 249 ? -53.901 -2.572 28.605 1.00 81.12 249 CYS A O 1
ATOM 1961 N N . ALA A 1 250 ? -56.009 -2.942 29.250 1.00 75.81 250 ALA A N 1
ATOM 1962 C CA . ALA A 1 250 ? -56.204 -4.127 28.411 1.00 75.81 250 ALA A CA 1
ATOM 1963 C C . ALA A 1 250 ? -56.710 -3.740 27.006 1.00 75.81 250 ALA A C 1
ATOM 1965 O O . ALA A 1 250 ? -57.299 -2.676 26.830 1.00 75.81 250 ALA A O 1
ATOM 1966 N N . ASN A 1 251 ? -56.530 -4.623 26.015 1.00 74.00 251 ASN A N 1
ATOM 1967 C CA . ASN A 1 251 ? -57.018 -4.457 24.632 1.00 74.00 251 ASN A CA 1
ATOM 1968 C C . ASN A 1 251 ? -56.484 -3.211 23.893 1.00 74.00 251 ASN A C 1
ATOM 1970 O O . ASN A 1 251 ? -57.209 -2.597 23.115 1.00 74.00 251 ASN A O 1
ATOM 1974 N N . GLY A 1 252 ? -55.220 -2.842 24.126 1.00 63.44 252 GLY A N 1
ATOM 1975 C CA . GLY A 1 252 ? -54.556 -1.756 23.391 1.00 63.44 252 GLY A CA 1
ATOM 1976 C C . GLY A 1 252 ? -54.950 -0.342 23.826 1.00 63.44 252 GLY A C 1
ATOM 1977 O O . GLY A 1 252 ? -54.679 0.607 23.100 1.00 63.44 252 GLY A O 1
ATOM 1978 N N . GLY A 1 253 ? -55.596 -0.186 24.986 1.00 64.75 253 GLY A N 1
ATOM 1979 C CA . GLY A 1 253 ? -55.769 1.133 25.592 1.00 64.75 253 GLY A CA 1
ATOM 1980 C C . GLY A 1 253 ? -54.439 1.688 26.112 1.00 64.75 253 GLY A C 1
ATOM 1981 O O . GLY A 1 253 ? -53.582 0.929 26.556 1.00 64.75 253 GLY A O 1
ATOM 1982 N N . GLU A 1 254 ? -54.294 3.009 26.118 1.00 72.88 254 GLU A N 1
ATOM 1983 C CA . GLU A 1 254 ? -53.162 3.712 26.729 1.00 72.88 254 GLU A CA 1
ATOM 1984 C C . GLU A 1 254 ? -53.658 4.587 27.887 1.00 72.88 254 GLU A C 1
ATOM 1986 O O . GLU A 1 254 ? -54.797 5.062 27.890 1.00 72.88 254 GLU A O 1
ATOM 1991 N N . THR A 1 255 ? -52.825 4.778 28.909 1.00 65.00 255 THR A N 1
ATOM 1992 C CA . THR A 1 255 ? -53.098 5.747 29.975 1.00 65.00 255 THR A CA 1
ATOM 1993 C C . THR A 1 255 ? -52.784 7.146 29.451 1.00 65.00 255 THR A C 1
ATOM 1995 O O . THR A 1 255 ? -51.619 7.470 29.245 1.00 65.00 255 THR A O 1
ATOM 1998 N N . SER A 1 256 ? -53.801 7.982 29.232 1.00 59.12 256 SER A N 1
ATOM 1999 C CA . SER A 1 256 ? -53.577 9.397 28.914 1.00 59.12 256 SER A CA 1
ATOM 2000 C C . SER A 1 256 ? -52.992 10.095 30.142 1.00 59.12 256 SER A C 1
ATOM 2002 O O . SER A 1 256 ? -53.698 10.281 31.134 1.00 59.12 256 SER A O 1
ATOM 2004 N N . GLU A 1 257 ? -51.728 10.510 30.083 1.00 51.44 257 GLU A N 1
ATOM 2005 C CA . GLU A 1 257 ? -51.211 11.507 31.020 1.00 51.44 257 GLU A CA 1
ATOM 2006 C C . GLU A 1 257 ? -51.954 12.825 30.766 1.00 51.44 257 GLU A C 1
ATOM 2008 O O . GLU A 1 257 ? -51.928 13.376 29.664 1.00 51.44 257 GLU A O 1
ATOM 2013 N N . ILE A 1 258 ? -52.667 13.325 31.776 1.00 47.84 258 ILE A N 1
ATOM 2014 C CA . ILE A 1 258 ? -53.137 14.709 31.770 1.00 47.84 258 ILE A CA 1
ATOM 2015 C C . ILE A 1 258 ? -51.895 15.562 32.022 1.00 47.84 258 ILE A C 1
ATOM 2017 O O . ILE A 1 258 ? -51.441 15.691 33.156 1.00 47.84 258 ILE A O 1
ATOM 2021 N N . VAL A 1 259 ? -51.333 16.128 30.957 1.00 42.22 259 VAL A N 1
ATOM 2022 C CA . VAL A 1 259 ? -50.367 17.220 31.077 1.00 42.22 259 VAL A CA 1
ATOM 2023 C C . VAL A 1 259 ? -51.155 18.448 31.526 1.00 42.22 259 VAL A C 1
ATOM 2025 O O . VAL A 1 259 ? -51.787 19.129 30.717 1.00 42.22 259 VAL A O 1
ATOM 2028 N N . GLU A 1 260 ? -51.162 18.718 32.830 1.00 39.91 260 GLU A N 1
ATOM 2029 C CA . GLU A 1 260 ? -51.557 20.025 33.349 1.00 39.91 260 GLU A CA 1
ATOM 2030 C C . GLU A 1 260 ? -50.538 21.049 32.830 1.00 39.91 260 GLU A C 1
ATOM 2032 O O . GLU A 1 260 ? -49.438 21.206 33.360 1.00 39.91 260 GLU A O 1
ATOM 2037 N N . ILE A 1 261 ? -50.883 21.728 31.734 1.00 38.62 261 ILE A N 1
ATOM 2038 C CA . ILE A 1 261 ? -50.152 22.905 31.271 1.00 38.62 261 ILE A CA 1
ATOM 2039 C C . ILE A 1 261 ? -50.424 24.007 32.298 1.00 38.62 261 ILE A C 1
ATOM 2041 O O . ILE A 1 261 ? -51.403 24.749 32.204 1.00 38.62 261 ILE A O 1
ATOM 2045 N N . ALA A 1 262 ? -49.560 24.097 33.307 1.00 36.62 262 ALA A N 1
ATOM 2046 C CA . ALA A 1 262 ? -49.522 25.231 34.212 1.00 36.62 262 ALA A CA 1
ATOM 2047 C C . ALA A 1 262 ? -49.047 26.465 33.431 1.00 36.62 262 ALA A C 1
ATOM 2049 O O . ALA A 1 262 ? -47.859 26.680 33.206 1.00 36.62 262 ALA A O 1
ATOM 2050 N N . SER A 1 263 ? -50.010 27.275 32.998 1.00 36.47 263 SER A N 1
ATOM 2051 C CA . SER A 1 263 ? -49.784 28.650 32.568 1.00 36.47 263 SER A CA 1
ATOM 2052 C C . SER A 1 263 ? -49.362 29.493 33.774 1.00 36.47 263 SER A C 1
ATOM 2054 O O . SER A 1 263 ? -50.192 29.727 34.656 1.00 36.47 263 SER A O 1
ATOM 2056 N N . ARG A 1 264 ? -48.123 29.999 33.778 1.00 36.34 264 ARG A N 1
ATOM 2057 C CA . ARG A 1 264 ? -47.738 31.327 34.293 1.00 36.34 264 ARG A CA 1
ATOM 2058 C C . ARG A 1 264 ? -46.316 31.690 33.893 1.00 36.34 264 ARG A C 1
ATOM 2060 O O . ARG A 1 264 ? -45.413 30.867 34.140 1.00 36.34 264 ARG A O 1
#

Foldseek 3Di:
DAFQFDKDKDWDDPFWFFKKKKKFFPDLFFKDKDKPPDDFDWPDGDSGMTMTTDRDDPGDIIIIGMDTNDRRTDMDIDMDTDGPKDKDWAWQDDDDDCSVVDQDHDQAEDEAQDWTKIFMDIPPQDPPKDWFWKWKQDPVRDIDDTDGWDADPPYPRGTMDRTDHDNDWDKMKMKIWIAGNVGDIDIDIGIHTHYHDDPDPPPDPPPPPDPPQDPAAPPPWDWDQDPVRHIFTDAPDQFDDGRRPHGHDPPPDDDDDPPPPDDD

Sequence (264 aa):
LANCSQKYVVLVDETMHWITFFLEAGEPVNPTFYVQGEDDEIDEQSPSSYAARFNSLPPGQYLIGPSADLPTSYCQFSMRARTEMTLQGGFMLGSGYDLERSDFPNTRYTYYQQSAPVAVHVNRNRSPGTLNAISFVGEENAFSRPKLLGKRYNCAYEYVFESFYCDATGYYYVQIEGVSFQGFNFRRIIPFNCIVSPPKPTTPPTTTPAPTPLSQCQNGGVLVTNLDSSSYCYCLGLFTGTNCETRICANGGETSEIVEIASR